Protein AF-A0A1C0V0X4-F1 (afdb_monomer)

Solvent-accessible surface area (backbone atoms only — not comparable to full-atom values): 12456 Å² total; per-residue (Å²): 134,85,86,80,86,89,77,94,81,88,86,78,86,77,90,70,85,72,74,80,75,75,77,73,82,80,72,86,49,73,67,56,53,52,52,51,51,53,52,52,52,57,54,48,69,66,53,55,78,54,49,62,59,51,51,54,48,49,50,47,51,52,40,36,50,51,52,43,47,40,48,52,49,17,28,48,48,2,48,71,71,63,40,24,12,18,24,38,35,33,71,60,87,68,31,31,32,38,31,28,36,50,51,87,56,66,78,87,78,46,53,74,55,93,63,94,72,90,62,70,59,30,31,40,75,50,56,82,54,33,41,76,33,74,69,67,74,33,29,28,55,53,72,54,61,96,64,30,32,70,51,35,14,19,38,86,19,16,65,40,81,51,59,86,50,54,76,83,56,78,74,79,53,88,73,71,51,69,63,38,32,51,17,38,31,36,79,88,55,70,80,51,33,32,24,29,36,36,30,57,70,71,34,50,74,48,76,33,57,34,37,66,52,40,52,51,82,130

Radius of gyration: 29.95 Å; Cα contacts (8 Å, |Δi|>4): 382; chains: 1; bounding box: 47×80×81 Å

Nearest PDB structures (foldseek):
  2qv8-assembly1_A  TM=5.440E-01  e=1.412E-01  Vibrio cholerae
  4l9c-assembly1_A  TM=4.920E-01  e=1.210E+00  Homo sapiens
  2irp-assembly1_A  TM=2.687E-01  e=6.964E-01  Aquifex aeolicus VF5
  3ggr-assembly1_C  TM=2.073E-01  e=2.949E-01  Homo sapiens
  5xi9-assembly1_A  TM=2.973E-01  e=4.669E+00  Homo sapiens

pLDDT: mean 86.27, std 13.35, range [37.09, 97.44]

Mean predicted aligned error: 10.26 Å

Secondary structure (DSSP, 8-state):
--------------------------PPPHHHHHHHHHHHHHHHHHHHHHHHHHHHHHHHHHHHHHHHHHHHHHHHHHHHHSS-EEEEEEEETTEEEEEEEETTS-GGGPPBPSSS---TTSEEE--TTEEE--SSTT---SPPBTTEEEEEE-TT--EESSTT--TTSPP-STT--SEEEEEEEETTSTT-EEEEEEETTTTEEEEEEHHHHHH---

Structure (mmCIF, N/CA/C/O backbone):
data_AF-A0A1C0V0X4-F1
#
_entry.id   AF-A0A1C0V0X4-F1
#
loop_
_atom_site.group_PDB
_atom_site.id
_atom_site.type_symbol
_atom_site.label_atom_id
_atom_site.label_alt_id
_atom_site.label_comp_id
_atom_site.label_asym_id
_atom_site.label_entity_id
_atom_site.label_seq_id
_atom_site.pdbx_PDB_ins_code
_atom_site.Cartn_x
_atom_site.Cartn_y
_atom_site.Cartn_z
_atom_site.occupancy
_atom_site.B_iso_or_equiv
_atom_site.auth_seq_id
_atom_site.auth_comp_id
_atom_site.auth_asym_id
_atom_site.auth_atom_id
_atom_site.pdbx_PDB_model_num
ATOM 1 N N . MET A 1 1 ? 28.200 62.453 30.182 1.00 40.06 1 MET A N 1
ATOM 2 C CA . MET A 1 1 ? 26.874 62.777 29.611 1.00 40.06 1 MET A CA 1
ATOM 3 C C . MET A 1 1 ? 25.845 62.472 30.689 1.00 40.06 1 MET A C 1
ATOM 5 O O . MET A 1 1 ? 25.924 61.412 31.294 1.00 40.06 1 MET A O 1
ATOM 9 N N . LYS A 1 2 ? 25.060 63.482 31.069 1.00 37.09 2 LYS A N 1
ATOM 10 C CA . LYS A 1 2 ? 24.344 63.594 32.350 1.00 37.09 2 LYS A CA 1
ATOM 11 C C . LYS A 1 2 ? 23.036 62.794 32.345 1.00 37.09 2 LYS A C 1
ATOM 13 O O . LYS A 1 2 ? 22.273 62.893 31.392 1.00 37.09 2 LYS A O 1
ATOM 18 N N . ILE A 1 3 ? 22.781 62.076 33.435 1.00 49.91 3 ILE A N 1
ATOM 19 C CA . ILE A 1 3 ? 21.469 61.537 33.814 1.00 49.91 3 ILE A CA 1
ATOM 20 C C . ILE A 1 3 ? 20.699 62.664 34.520 1.00 49.91 3 ILE A C 1
ATOM 22 O O . ILE A 1 3 ? 21.271 63.273 35.429 1.00 49.91 3 ILE A O 1
ATOM 26 N N . PRO A 1 4 ? 19.429 62.919 34.165 1.00 54.25 4 PRO A N 1
ATOM 27 C CA . PRO A 1 4 ? 18.480 63.471 35.122 1.00 54.25 4 PRO A CA 1
ATOM 28 C C . PRO A 1 4 ? 17.273 62.528 35.285 1.00 54.25 4 PRO A C 1
ATOM 30 O O 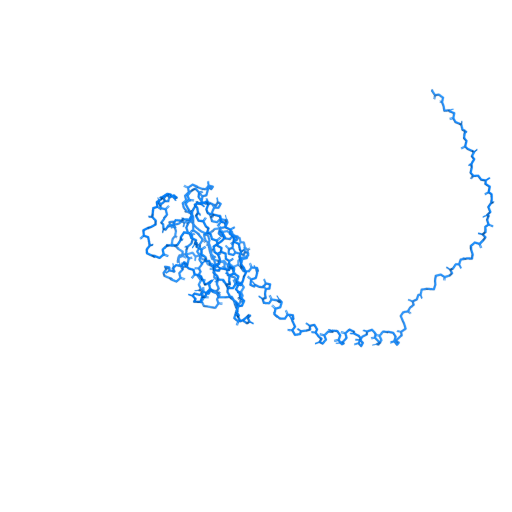. PRO A 1 4 ? 16.685 62.083 34.307 1.00 54.25 4 PRO A O 1
ATOM 33 N N . THR A 1 5 ? 17.033 61.953 36.463 1.00 49.84 5 THR A N 1
ATOM 34 C CA . THR A 1 5 ? 16.231 62.482 37.588 1.00 49.84 5 THR A CA 1
ATOM 35 C C . THR A 1 5 ? 14.793 62.921 37.269 1.00 49.84 5 THR A C 1
ATOM 37 O O . THR A 1 5 ? 14.567 63.913 36.591 1.00 49.84 5 THR A O 1
ATOM 40 N N . LEU A 1 6 ? 13.876 62.249 37.987 1.00 45.38 6 LEU A N 1
ATOM 41 C CA . LEU A 1 6 ? 12.626 62.732 38.601 1.00 45.38 6 LEU A CA 1
ATOM 42 C C . LEU A 1 6 ? 11.313 62.638 37.816 1.00 45.38 6 LEU A C 1
ATOM 44 O O . LEU A 1 6 ? 10.973 63.511 37.033 1.00 45.38 6 LEU A O 1
ATOM 48 N N . LEU A 1 7 ? 10.507 61.654 38.226 1.00 45.56 7 LEU A N 1
ATOM 49 C CA . LEU A 1 7 ? 9.092 61.797 38.618 1.00 45.56 7 LEU A CA 1
ATOM 50 C C . LEU A 1 7 ? 8.653 60.426 39.178 1.00 45.56 7 LEU A C 1
ATOM 52 O O . LEU A 1 7 ? 8.202 59.558 38.449 1.00 45.56 7 LEU A O 1
ATOM 56 N N . LYS A 1 8 ? 8.976 60.044 40.424 1.00 55.25 8 LYS A N 1
ATOM 57 C CA . LYS A 1 8 ? 8.311 60.470 41.674 1.00 55.25 8 LYS A CA 1
ATOM 58 C C . LYS A 1 8 ? 6.871 60.936 41.455 1.00 55.25 8 LYS A C 1
ATOM 60 O O . LYS A 1 8 ? 6.617 62.128 41.480 1.00 55.25 8 LYS A O 1
ATOM 65 N N . LEU A 1 9 ? 5.950 59.987 41.280 1.00 54.91 9 LEU A N 1
ATOM 66 C CA . LEU A 1 9 ? 4.523 60.147 41.596 1.00 54.91 9 LEU A CA 1
ATOM 67 C C . LEU A 1 9 ? 3.816 58.779 41.560 1.00 54.91 9 LEU A C 1
ATOM 69 O O . LEU A 1 9 ? 2.994 58.504 40.698 1.00 54.91 9 LEU A O 1
ATOM 73 N N . CYS A 1 10 ? 4.136 57.888 42.499 1.00 53.47 10 CYS A N 1
ATOM 74 C CA . CYS A 1 10 ? 3.234 56.770 42.796 1.00 53.47 10 CYS A CA 1
ATOM 75 C C . CYS A 1 10 ? 3.439 56.249 44.219 1.00 53.47 10 CYS A C 1
ATOM 77 O O . CYS A 1 10 ? 3.824 55.109 44.433 1.00 53.47 10 CYS A O 1
ATOM 79 N N . GLN A 1 11 ? 3.225 57.110 45.213 1.00 56.16 11 GLN A N 1
ATOM 80 C CA . GLN A 1 11 ? 2.955 56.654 46.575 1.00 56.16 11 GLN A CA 1
ATOM 81 C C . GLN A 1 11 ? 1.897 57.561 47.197 1.00 56.16 11 GLN A C 1
ATOM 83 O O . GLN A 1 11 ? 2.193 58.623 47.741 1.00 56.16 11 GLN A O 1
ATOM 88 N N . ARG A 1 12 ? 0.640 57.125 47.109 1.00 52.28 12 ARG A N 1
ATOM 89 C CA . ARG A 1 12 ? -0.387 57.475 48.086 1.00 52.28 12 ARG A CA 1
ATOM 90 C C . ARG A 1 12 ? -0.964 56.171 48.616 1.00 52.28 12 ARG A C 1
ATOM 92 O O . ARG A 1 12 ? -1.530 55.379 47.876 1.00 52.28 12 ARG A O 1
ATOM 99 N N . ASN A 1 13 ? -0.683 55.969 49.896 1.00 55.00 13 ASN A N 1
ATOM 100 C CA . ASN A 1 13 ? -1.109 54.888 50.769 1.00 55.00 13 ASN A CA 1
ATOM 101 C C . ASN A 1 13 ? -2.558 54.464 50.532 1.00 55.00 13 ASN A C 1
ATOM 103 O O . ASN A 1 13 ? -3.412 55.337 50.474 1.00 55.00 13 ASN A O 1
ATOM 107 N N . LEU A 1 14 ? -2.819 53.157 50.554 1.00 54.50 14 LEU A N 1
ATOM 108 C CA . LEU A 1 14 ? -3.701 52.540 51.546 1.00 54.50 14 LEU A CA 1
ATOM 109 C C . LEU A 1 14 ? -3.277 51.074 51.693 1.00 54.50 14 LEU A C 1
ATOM 111 O O . LEU A 1 14 ? -3.665 50.206 50.915 1.00 54.50 14 LEU A O 1
ATOM 115 N N . ALA A 1 15 ? -2.457 50.816 52.711 1.00 55.38 15 ALA A N 1
ATOM 116 C CA . ALA A 1 15 ? -2.317 49.488 53.280 1.00 55.38 15 ALA A CA 1
ATOM 117 C C . ALA A 1 15 ? -3.686 49.080 53.841 1.00 55.38 15 ALA A C 1
ATOM 119 O O . ALA A 1 15 ? -4.037 49.407 54.971 1.00 55.38 15 ALA A O 1
ATOM 120 N N . THR A 1 16 ? -4.483 48.399 53.025 1.00 53.75 16 THR A N 1
ATOM 121 C CA . THR A 1 16 ? -5.527 47.524 53.542 1.00 53.75 16 THR A CA 1
ATOM 122 C C . THR A 1 16 ? -4.845 46.197 53.820 1.00 53.75 16 THR A C 1
ATOM 124 O O . THR A 1 16 ? -4.274 45.570 52.929 1.00 53.75 16 THR A O 1
ATOM 127 N N . ALA A 1 17 ? -4.815 45.812 55.093 1.00 59.47 17 ALA A N 1
ATOM 128 C CA . ALA A 1 17 ? -4.361 44.499 55.507 1.00 59.47 17 ALA A CA 1
ATOM 129 C C . ALA A 1 17 ? -5.271 43.456 54.844 1.00 59.47 17 ALA A C 1
ATOM 131 O O . ALA A 1 17 ? -6.362 43.162 55.334 1.00 59.47 17 ALA A O 1
ATOM 132 N N . SER A 1 18 ? -4.840 42.924 53.700 1.00 62.34 18 SER A N 1
ATOM 133 C CA . SER A 1 18 ? -5.410 41.705 53.151 1.00 62.34 18 SER A CA 1
ATOM 134 C C . SER A 1 18 ? -5.194 40.631 54.206 1.00 62.34 18 SER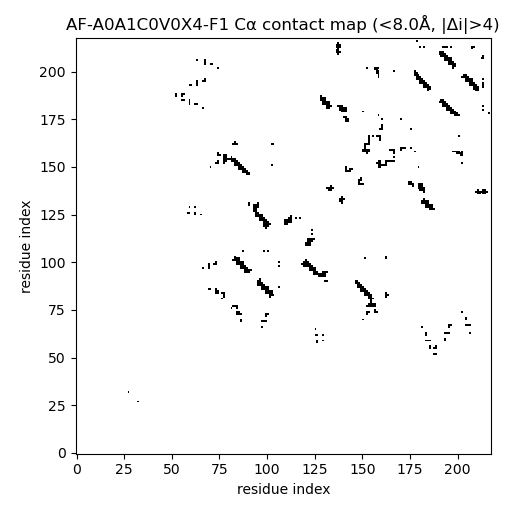 A C 1
ATOM 136 O O . SER A 1 18 ? -4.054 40.244 54.470 1.00 62.34 18 SER A O 1
ATOM 138 N N . LYS A 1 19 ? -6.279 40.165 54.835 1.00 63.59 19 LYS A N 1
ATOM 139 C CA . LYS A 1 19 ? -6.239 38.931 55.620 1.00 63.59 19 LYS A CA 1
ATOM 140 C C . LYS A 1 19 ? -5.562 37.874 54.741 1.00 63.59 19 LYS A C 1
ATOM 142 O O . LYS A 1 19 ? -5.972 37.731 53.585 1.00 63.59 19 LYS A O 1
ATOM 147 N N . PRO A 1 20 ? -4.533 37.161 55.221 1.00 56.88 20 PRO A N 1
ATOM 148 C CA . PRO A 1 20 ? -4.053 36.005 54.493 1.00 56.88 20 PRO A CA 1
ATOM 149 C C . PRO A 1 20 ? -5.227 35.030 54.443 1.00 56.88 20 PRO A C 1
ATOM 151 O O . PRO A 1 20 ? -5.650 34.503 55.472 1.00 56.88 20 PRO A O 1
ATOM 154 N N . HIS A 1 21 ? -5.810 34.839 53.259 1.00 63.47 21 HIS A N 1
ATOM 155 C CA . HIS A 1 21 ? -6.627 33.664 53.020 1.00 63.47 21 HIS A CA 1
ATOM 156 C C . HIS A 1 21 ? -5.678 32.489 53.212 1.00 63.47 21 HIS A C 1
ATOM 158 O O . HIS A 1 21 ? -4.833 32.221 52.359 1.00 63.47 21 HIS A O 1
ATOM 164 N N . LEU A 1 22 ? -5.761 31.855 54.383 1.00 64.38 22 LEU A N 1
ATOM 165 C CA . LEU A 1 22 ? -5.166 30.553 54.618 1.00 64.38 22 LEU A CA 1
ATOM 166 C C . LEU A 1 22 ? -5.644 29.680 53.464 1.00 64.38 22 LEU A C 1
ATOM 168 O O . LEU A 1 22 ? -6.838 29.403 53.338 1.00 64.38 22 LEU A O 1
ATOM 172 N N . ARG A 1 23 ? -4.720 29.343 52.566 1.00 65.94 23 ARG A N 1
ATOM 173 C CA . ARG A 1 23 ? -4.964 28.396 51.493 1.00 65.94 23 ARG A CA 1
ATOM 174 C C . ARG A 1 23 ? -5.252 27.077 52.194 1.00 65.94 23 ARG A C 1
ATOM 176 O O . ARG A 1 23 ? -4.343 26.442 52.713 1.00 65.94 23 ARG A O 1
ATOM 183 N N . GLN A 1 24 ? -6.532 26.748 52.326 1.00 65.69 24 GLN A N 1
ATOM 184 C CA . GLN A 1 24 ? -6.939 25.427 52.762 1.00 65.69 24 GLN A CA 1
ATOM 185 C C . GLN A 1 24 ? -6.512 24.490 51.641 1.00 65.69 24 GLN A C 1
ATOM 187 O O . GLN A 1 24 ? -7.097 24.513 50.558 1.00 65.69 24 GLN A O 1
ATOM 192 N N . ASP A 1 25 ? -5.440 23.737 51.870 1.00 63.62 25 ASP A N 1
ATOM 193 C CA . ASP A 1 25 ? -5.102 22.606 51.022 1.00 63.62 25 ASP A CA 1
ATOM 194 C C . ASP A 1 25 ? -6.274 21.623 51.126 1.00 63.62 25 ASP A C 1
ATOM 196 O O . ASP A 1 25 ? -6.450 20.920 52.121 1.00 63.62 25 ASP A O 1
ATOM 200 N N . ALA A 1 26 ? -7.158 21.673 50.129 1.00 69.19 26 ALA A N 1
ATOM 201 C CA . ALA A 1 26 ? -8.312 20.801 50.033 1.00 69.19 26 ALA A CA 1
ATOM 202 C C . ALA A 1 26 ? -7.809 19.380 49.747 1.00 69.19 26 ALA A C 1
ATOM 204 O O . ALA A 1 26 ? -7.442 19.045 48.622 1.00 69.19 26 ALA A O 1
ATOM 205 N N . GLY A 1 27 ? -7.733 18.562 50.796 1.00 72.88 27 GLY A N 1
ATOM 206 C CA . GLY A 1 27 ? -7.533 17.124 50.675 1.00 72.88 27 GLY A CA 1
ATOM 207 C C . GLY A 1 27 ? -8.809 16.449 50.175 1.00 72.88 27 GLY A C 1
ATOM 208 O O . GLY A 1 27 ? -9.911 16.844 50.550 1.00 72.88 27 GLY A O 1
ATOM 209 N N . PHE A 1 28 ? -8.659 15.425 49.337 1.00 79.00 28 PHE A N 1
ATOM 210 C CA . PHE A 1 28 ? -9.781 14.619 48.856 1.00 79.00 28 PHE A CA 1
ATOM 211 C C . PHE A 1 28 ? -10.448 13.892 50.033 1.00 79.00 28 PHE A C 1
ATOM 213 O O . PHE A 1 28 ? -9.773 13.213 50.812 1.00 79.00 28 PHE A O 1
ATOM 220 N N . ASN A 1 29 ? -11.770 14.008 50.167 1.00 90.06 29 ASN A N 1
ATOM 221 C CA . ASN A 1 29 ? -12.520 13.226 51.150 1.00 90.06 29 ASN A CA 1
ATOM 222 C C . ASN A 1 29 ? -12.598 11.752 50.692 1.00 90.06 29 ASN A C 1
ATOM 224 O O . ASN A 1 29 ? -12.752 11.474 49.504 1.00 90.06 29 ASN A O 1
ATOM 228 N N . MET A 1 30 ? -12.549 10.792 51.624 1.00 90.50 30 MET A N 1
ATOM 229 C CA . MET A 1 30 ? -12.725 9.356 51.336 1.00 90.50 30 MET A CA 1
ATOM 230 C C . MET A 1 30 ? -14.015 9.075 50.555 1.00 90.50 30 MET A C 1
ATOM 232 O O . MET A 1 30 ? -14.013 8.293 49.608 1.00 90.50 30 MET A O 1
ATOM 236 N N . VAL A 1 31 ? -15.112 9.751 50.911 1.00 92.88 31 VAL A N 1
ATOM 237 C CA . VAL A 1 31 ? -16.398 9.611 50.207 1.00 92.88 31 VAL A CA 1
ATOM 238 C C . VAL A 1 31 ? -16.317 10.158 48.780 1.00 92.88 31 VAL A C 1
ATOM 240 O O . VAL A 1 31 ? -16.858 9.558 47.856 1.00 92.88 31 VAL A O 1
ATOM 243 N N . GLU A 1 32 ? -15.603 11.263 48.577 1.00 91.75 32 GLU A N 1
ATOM 244 C CA . GLU A 1 32 ? -15.415 11.877 47.259 1.00 91.75 32 GLU A CA 1
ATOM 245 C C . GLU A 1 32 ? -14.588 10.976 46.334 1.00 91.75 32 GLU A C 1
ATOM 247 O O . GLU A 1 32 ? -14.887 10.855 45.148 1.00 91.75 32 GLU A O 1
ATOM 252 N N . LEU A 1 33 ? -13.610 10.259 46.891 1.00 93.25 33 LEU A N 1
ATOM 253 C CA . LEU A 1 33 ? -12.810 9.277 46.163 1.00 93.25 33 LEU A CA 1
ATOM 254 C C . LEU A 1 33 ? -13.665 8.080 45.713 1.00 93.25 33 LEU A C 1
ATOM 256 O O . LEU A 1 33 ? -13.582 7.668 44.556 1.00 93.25 33 LEU A O 1
ATOM 260 N N . VAL A 1 34 ? -14.545 7.570 46.583 1.00 95.75 34 VAL A N 1
ATOM 261 C CA . VAL A 1 34 ? -15.481 6.482 46.240 1.00 95.75 34 VAL A CA 1
ATOM 262 C C . VAL A 1 34 ? -16.481 6.922 45.169 1.00 95.75 34 VAL A C 1
ATOM 264 O O . VAL A 1 34 ? -16.714 6.184 44.212 1.00 95.75 34 VAL A O 1
ATOM 267 N N . ILE A 1 35 ? -17.036 8.133 45.280 1.00 95.62 35 ILE A N 1
ATOM 268 C CA . ILE A 1 35 ? -17.923 8.697 44.250 1.00 95.62 35 ILE A CA 1
ATOM 269 C C . ILE A 1 35 ? -17.160 8.864 42.928 1.00 95.62 35 ILE A C 1
ATOM 271 O O . ILE A 1 35 ? -17.672 8.489 41.875 1.00 95.62 35 ILE A O 1
ATOM 275 N N . GLY A 1 36 ? -15.916 9.347 42.968 1.00 94.88 36 GLY A N 1
ATOM 276 C CA . GLY A 1 36 ? -15.056 9.459 41.789 1.00 94.88 36 GLY A CA 1
ATOM 277 C C . GLY A 1 36 ? -14.806 8.109 41.109 1.00 94.88 36 GLY A C 1
ATOM 278 O O . GLY A 1 36 ? -14.963 7.990 39.894 1.00 94.88 36 GLY A O 1
ATOM 279 N N . MET A 1 37 ? -14.499 7.066 41.885 1.00 94.88 37 MET A N 1
ATOM 280 C CA . MET A 1 37 ? -14.343 5.700 41.371 1.00 94.88 37 MET A CA 1
ATOM 281 C C . MET A 1 37 ? -15.637 5.161 40.753 1.00 94.88 37 MET A C 1
ATOM 283 O O . MET A 1 37 ? -15.588 4.557 39.681 1.00 94.88 37 MET A O 1
ATOM 287 N N . LEU A 1 38 ? -16.792 5.412 41.381 1.00 96.62 38 LEU A N 1
ATOM 288 C CA . LEU A 1 38 ? -18.101 5.015 40.855 1.00 96.62 38 LEU A CA 1
ATOM 289 C C . LEU A 1 38 ? -18.364 5.656 39.484 1.00 96.62 38 LEU A C 1
ATOM 291 O O . LEU A 1 38 ? -18.762 4.969 38.544 1.00 96.62 38 LEU A O 1
ATOM 295 N N . VAL A 1 39 ? -18.097 6.957 39.348 1.00 96.81 39 VAL A N 1
ATOM 296 C CA . VAL A 1 39 ? -18.268 7.681 38.080 1.00 96.81 39 VAL A CA 1
ATOM 297 C C . VAL A 1 39 ? -17.344 7.115 36.998 1.00 96.81 39 VAL A C 1
ATOM 299 O O . VAL A 1 39 ? -17.804 6.832 35.892 1.00 96.81 39 VAL A O 1
ATOM 302 N N . ILE A 1 40 ? -16.064 6.873 37.306 1.00 95.12 40 ILE A N 1
ATOM 303 C CA . ILE A 1 40 ? -15.108 6.283 36.353 1.00 95.12 40 ILE A CA 1
ATOM 304 C C . ILE A 1 40 ? -15.544 4.875 35.924 1.00 95.12 40 ILE A C 1
ATOM 306 O O . ILE A 1 40 ? -15.421 4.534 34.745 1.00 95.12 40 ILE A O 1
ATOM 310 N N . ALA A 1 41 ? -16.074 4.066 36.845 1.00 94.56 41 ALA A N 1
ATOM 311 C CA . ALA A 1 41 ? -16.559 2.721 36.547 1.00 94.56 41 ALA A CA 1
ATOM 312 C C . ALA A 1 41 ? -17.740 2.746 35.564 1.00 94.56 41 ALA A C 1
ATOM 314 O O . ALA A 1 41 ? -17.735 2.016 34.570 1.00 94.56 41 ALA A O 1
ATOM 315 N N . ILE A 1 42 ? -18.710 3.637 35.790 1.00 95.06 42 ILE A N 1
ATOM 316 C CA . ILE A 1 42 ? -19.855 3.816 34.889 1.00 95.06 42 ILE A CA 1
ATOM 317 C C . ILE A 1 42 ? -19.373 4.266 33.506 1.00 95.06 42 ILE A C 1
ATOM 319 O O . ILE A 1 42 ? -19.735 3.653 32.501 1.00 95.06 42 ILE A O 1
ATOM 323 N N . LEU A 1 43 ? -18.506 5.280 33.435 1.00 93.44 43 LEU A N 1
ATOM 324 C CA . LEU A 1 43 ? -17.998 5.794 32.159 1.00 93.44 43 LEU A CA 1
ATOM 325 C C . LEU A 1 43 ? -17.181 4.745 31.388 1.00 93.44 43 LEU A C 1
ATOM 327 O O . LEU A 1 43 ? -17.330 4.609 30.172 1.00 93.44 43 LEU A O 1
ATOM 331 N N . SER A 1 44 ? -16.368 3.956 32.093 1.00 88.88 44 SER A N 1
ATOM 332 C CA . SER A 1 44 ? -15.547 2.898 31.492 1.00 88.88 44 SER A CA 1
ATOM 333 C C . SER A 1 44 ? -16.398 1.776 30.890 1.00 88.88 44 SER A C 1
ATOM 335 O O . SER A 1 44 ? -16.051 1.251 29.831 1.00 88.88 44 SER A O 1
ATOM 337 N N . SER A 1 45 ? -17.544 1.452 31.505 1.00 88.44 45 SER A N 1
ATOM 338 C CA . SER A 1 45 ? -18.472 0.433 30.987 1.00 88.44 45 SER A CA 1
ATOM 339 C C . SER A 1 45 ? -19.067 0.788 29.615 1.00 88.44 45 SER A C 1
ATOM 341 O O . SER A 1 45 ? -19.332 -0.102 28.810 1.00 88.44 45 SER A O 1
ATOM 343 N N . ILE A 1 46 ? -19.213 2.084 29.316 1.00 87.06 46 ILE A N 1
ATOM 344 C CA . ILE A 1 46 ? -19.774 2.581 28.050 1.00 87.06 46 ILE A CA 1
ATOM 345 C C . ILE A 1 46 ? -18.690 2.678 26.966 1.00 87.06 46 ILE A C 1
ATOM 347 O O . ILE A 1 46 ? -18.950 2.391 25.799 1.00 87.06 46 ILE A O 1
ATOM 351 N N . ALA A 1 47 ? -17.467 3.069 27.336 1.00 83.25 47 ALA A N 1
ATOM 352 C CA . ALA A 1 47 ? -16.377 3.292 26.384 1.00 83.25 47 ALA A CA 1
ATOM 353 C C . ALA A 1 47 ? -15.718 1.992 25.877 1.00 83.25 47 ALA A C 1
ATOM 355 O O . ALA A 1 47 ? -15.263 1.935 24.732 1.00 83.25 47 ALA A O 1
ATOM 356 N N . ALA A 1 48 ? -15.680 0.941 26.704 1.00 77.69 48 ALA A N 1
ATOM 357 C CA . ALA A 1 48 ? -15.000 -0.320 26.399 1.00 77.69 48 ALA A CA 1
ATOM 358 C C . ALA A 1 48 ? -15.403 -0.997 25.062 1.00 77.69 48 ALA A C 1
ATOM 360 O O . ALA A 1 48 ? -14.497 -1.353 24.301 1.00 77.69 48 ALA A O 1
ATOM 361 N N . PRO A 1 49 ? -16.697 -1.169 24.704 1.00 73.56 49 PRO A N 1
ATOM 362 C CA . PRO A 1 49 ? -17.075 -1.908 23.492 1.00 73.56 49 PRO A CA 1
ATOM 363 C C . PRO A 1 49 ? -16.639 -1.230 22.179 1.00 73.56 49 PRO A C 1
ATOM 365 O O . PRO A 1 49 ? -16.405 -1.916 21.185 1.00 73.56 49 PRO A O 1
ATOM 368 N N . GLY A 1 50 ? -16.477 0.099 22.158 1.00 85.00 50 GLY A N 1
ATOM 369 C CA . GLY A 1 50 ? -16.060 0.842 20.960 1.00 85.00 50 GLY A CA 1
ATOM 370 C C . GLY A 1 50 ? -14.553 0.794 20.672 1.00 85.00 50 GLY A C 1
ATOM 371 O O . GLY A 1 50 ? -14.126 1.050 19.543 1.00 85.00 50 GLY A O 1
ATOM 372 N N . TRP A 1 51 ? -13.735 0.439 21.668 1.00 88.69 51 TRP A N 1
ATOM 373 C CA . TRP A 1 51 ? -12.275 0.535 21.580 1.00 88.69 51 TRP A CA 1
ATOM 374 C C . TRP A 1 51 ? -11.671 -0.413 20.537 1.00 88.69 51 TRP A C 1
ATOM 376 O O . TRP A 1 51 ? -10.759 -0.039 19.799 1.00 88.69 51 TRP A O 1
ATOM 386 N N . LEU A 1 52 ? -12.210 -1.630 20.415 1.00 89.56 52 LEU A N 1
ATOM 387 C CA . LEU A 1 52 ? -11.708 -2.616 19.455 1.00 89.56 52 LEU A CA 1
ATOM 388 C C . LEU A 1 52 ? -11.956 -2.181 18.002 1.00 89.56 52 LEU A C 1
ATOM 390 O O . LEU A 1 52 ? -11.065 -2.292 17.160 1.00 89.56 52 LEU A O 1
ATOM 394 N N . ALA A 1 53 ? -13.142 -1.641 17.711 1.00 90.50 53 ALA A N 1
ATOM 395 C CA . ALA A 1 53 ? -13.466 -1.111 16.388 1.00 90.50 53 ALA A CA 1
ATOM 396 C C . ALA A 1 53 ? -12.582 0.095 16.033 1.00 90.50 53 ALA A C 1
ATOM 398 O O . ALA A 1 53 ? -12.120 0.210 14.896 1.00 90.50 53 ALA A O 1
ATOM 399 N N . PHE A 1 54 ? -12.293 0.961 17.010 1.00 91.75 54 PHE A N 1
ATOM 400 C CA . PHE A 1 54 ? -11.361 2.073 16.838 1.00 91.75 54 PHE A CA 1
ATOM 401 C C . PHE A 1 54 ? -9.943 1.589 16.509 1.00 91.75 54 PHE A C 1
ATOM 403 O O . PHE A 1 54 ? -9.372 2.033 15.511 1.00 91.75 54 PHE A O 1
ATOM 410 N N . ILE A 1 55 ? -9.402 0.632 17.277 1.00 92.88 55 ILE A N 1
ATOM 411 C CA . ILE A 1 55 ? -8.086 0.039 16.997 1.00 92.88 55 ILE A CA 1
ATOM 412 C C . ILE A 1 55 ? -8.066 -0.544 15.587 1.00 92.88 55 ILE A C 1
ATOM 414 O O . ILE A 1 55 ? -7.190 -0.188 14.806 1.00 92.88 55 ILE A O 1
ATOM 418 N N . ASN A 1 56 ? -9.032 -1.393 15.232 1.00 94.06 56 ASN A N 1
ATOM 419 C CA . ASN A 1 56 ? -9.075 -2.037 13.917 1.00 94.06 56 ASN A CA 1
ATOM 420 C C . ASN A 1 56 ? -9.152 -1.009 12.775 1.00 94.06 56 ASN A C 1
ATOM 422 O O . ASN A 1 56 ? -8.521 -1.187 11.732 1.00 94.06 56 ASN A O 1
ATOM 426 N N . ASN A 1 57 ? -9.870 0.100 12.975 1.00 93.56 57 ASN A N 1
ATOM 427 C CA . ASN A 1 57 ? -9.918 1.190 12.001 1.00 93.56 57 ASN A CA 1
ATOM 428 C C . ASN A 1 57 ? -8.569 1.895 11.880 1.00 93.56 57 ASN A C 1
ATOM 430 O O . ASN A 1 57 ? -8.133 2.195 10.767 1.00 93.56 57 ASN A O 1
ATOM 434 N N . GLN A 1 58 ? -7.883 2.123 13.000 1.00 94.00 58 GLN A N 1
ATOM 435 C CA . GLN A 1 58 ? -6.530 2.667 12.990 1.00 94.00 58 GLN A CA 1
ATOM 436 C C . GLN A 1 58 ? -5.567 1.733 12.249 1.00 94.00 58 GLN A C 1
ATOM 438 O O . GLN A 1 58 ? -4.776 2.203 11.435 1.00 94.00 58 GLN A O 1
ATOM 443 N N . ARG A 1 59 ? -5.692 0.412 12.441 1.00 94.62 59 ARG A N 1
ATOM 444 C CA . ARG A 1 59 ? -4.896 -0.587 11.711 1.00 94.62 59 ARG A CA 1
ATOM 445 C C . ARG A 1 59 ? -5.082 -0.494 10.204 1.00 94.62 59 ARG A C 1
ATOM 447 O O . ARG A 1 59 ? -4.112 -0.497 9.439 1.00 94.62 59 ARG A O 1
ATOM 454 N N . LEU A 1 60 ? -6.336 -0.366 9.778 1.00 95.25 60 LEU A N 1
ATOM 455 C CA . LEU A 1 60 ? -6.696 -0.222 8.374 1.00 95.25 60 LEU A CA 1
ATOM 456 C C . LEU A 1 60 ? -6.176 1.103 7.781 1.00 95.25 60 LEU A C 1
ATOM 458 O O . LEU A 1 60 ? -5.626 1.099 6.681 1.00 95.25 60 LEU A O 1
ATOM 462 N N . ARG A 1 61 ? -6.262 2.215 8.527 1.00 95.31 61 ARG A N 1
ATOM 463 C CA . ARG A 1 61 ? -5.708 3.529 8.136 1.00 95.31 61 ARG A CA 1
ATOM 464 C C . ARG A 1 61 ? -4.183 3.508 8.010 1.00 95.31 61 ARG A C 1
ATOM 466 O O . ARG A 1 61 ? -3.645 3.984 7.014 1.00 95.31 61 ARG A O 1
ATOM 473 N N . THR A 1 62 ? -3.471 2.931 8.978 1.00 95.12 62 THR A N 1
ATOM 474 C CA . THR A 1 62 ? -2.008 2.802 8.899 1.00 95.12 62 THR A CA 1
ATOM 475 C C . THR A 1 62 ? -1.597 1.940 7.708 1.00 95.12 62 THR A C 1
ATOM 477 O O . THR A 1 62 ? -0.679 2.305 6.982 1.00 95.12 62 THR A O 1
ATOM 480 N N . SER A 1 63 ? -2.321 0.849 7.446 1.00 95.50 63 SER A N 1
ATOM 481 C CA . SER A 1 63 ? -2.058 -0.021 6.295 1.00 95.50 63 SER A CA 1
ATOM 482 C C . SER A 1 63 ? -2.270 0.705 4.961 1.00 95.50 63 SER A C 1
ATOM 484 O O . SER A 1 63 ? -1.449 0.580 4.055 1.00 95.50 63 SER A O 1
ATOM 486 N N . GLN A 1 64 ? -3.313 1.536 4.853 1.00 96.25 64 GLN A N 1
ATOM 487 C CA . GLN A 1 64 ? -3.514 2.420 3.700 1.00 96.25 64 GLN A CA 1
ATOM 488 C C . GLN A 1 64 ? -2.356 3.410 3.533 1.00 96.25 64 GLN A C 1
ATOM 490 O O . GLN A 1 64 ? -1.887 3.599 2.414 1.00 96.25 64 GLN A O 1
ATOM 495 N N . SER A 1 65 ? -1.879 4.014 4.627 1.00 95.75 65 SER A N 1
ATOM 496 C CA . SER A 1 65 ? -0.733 4.930 4.598 1.00 95.75 65 SER A CA 1
ATOM 497 C C . SER A 1 65 ? 0.553 4.241 4.140 1.00 95.75 65 SER A C 1
ATOM 499 O O . SER A 1 65 ? 1.354 4.856 3.441 1.00 95.75 65 SER A O 1
ATOM 501 N N . SER A 1 66 ? 0.766 2.974 4.509 1.00 95.19 66 SER A N 1
ATOM 502 C CA . SER A 1 66 ? 1.902 2.189 4.016 1.00 95.19 66 SER A CA 1
ATOM 503 C C . SER A 1 66 ? 1.789 1.920 2.516 1.00 95.19 66 SER A C 1
ATOM 505 O O . SER A 1 66 ? 2.773 2.073 1.800 1.00 95.19 66 SER A O 1
ATOM 507 N N . VAL A 1 67 ? 0.595 1.581 2.017 1.00 96.06 67 VAL A N 1
ATOM 508 C CA . VAL A 1 67 ? 0.361 1.363 0.579 1.00 96.06 67 VAL A CA 1
ATOM 509 C C . VAL A 1 67 ? 0.549 2.652 -0.222 1.00 96.06 67 VAL A C 1
ATOM 511 O O . VAL A 1 67 ? 1.270 2.648 -1.217 1.00 96.06 67 VAL A O 1
ATOM 514 N N . SER A 1 68 ? -0.054 3.767 0.203 1.00 96.31 68 SER A N 1
ATOM 515 C CA . SER A 1 68 ? 0.105 5.052 -0.490 1.00 96.31 68 SER A CA 1
ATOM 516 C C . SER A 1 68 ? 1.549 5.553 -0.434 1.00 96.31 68 SER A C 1
ATOM 518 O O . SER A 1 68 ? 2.070 6.012 -1.449 1.00 96.31 68 SER A O 1
ATOM 520 N N . GLY A 1 69 ? 2.225 5.388 0.707 1.00 96.31 69 GLY A N 1
ATOM 521 C CA . GLY A 1 69 ? 3.648 5.679 0.855 1.00 96.31 69 GLY A CA 1
ATOM 522 C C . GLY A 1 69 ? 4.517 4.820 -0.065 1.00 96.31 69 GLY A C 1
ATOM 523 O O . GLY A 1 69 ? 5.424 5.343 -0.708 1.00 96.31 69 GLY A O 1
ATOM 524 N N . ALA A 1 70 ? 4.208 3.529 -0.209 1.00 96.19 70 ALA A N 1
ATOM 525 C CA . ALA A 1 70 ? 4.938 2.643 -1.111 1.00 96.19 70 ALA A CA 1
ATOM 526 C C . ALA A 1 70 ? 4.799 3.058 -2.581 1.00 96.19 70 ALA A C 1
ATOM 528 O O . ALA A 1 70 ? 5.787 3.074 -3.316 1.00 96.19 70 ALA A O 1
ATOM 529 N N . LEU A 1 71 ? 3.595 3.462 -2.994 1.00 96.50 71 LEU A N 1
ATOM 530 C CA . LEU A 1 71 ? 3.346 4.011 -4.329 1.00 96.50 71 LEU A CA 1
ATOM 531 C C . LEU A 1 71 ? 4.128 5.314 -4.556 1.00 96.50 71 LEU A C 1
ATOM 533 O O . LEU A 1 71 ? 4.769 5.472 -5.593 1.00 96.50 71 LEU A O 1
ATOM 537 N N . GLN A 1 72 ? 4.128 6.228 -3.579 1.00 96.44 72 GLN A N 1
ATOM 538 C CA . GLN A 1 72 ? 4.856 7.502 -3.663 1.00 96.44 72 GLN A CA 1
ATOM 539 C C . GLN A 1 72 ? 6.371 7.294 -3.735 1.00 96.44 72 GLN A C 1
ATOM 541 O O . GLN A 1 72 ? 7.059 7.963 -4.509 1.00 96.44 72 GLN A O 1
ATOM 546 N N . LEU A 1 73 ? 6.898 6.350 -2.954 1.00 96.19 73 LEU A N 1
ATOM 547 C CA . LEU A 1 73 ? 8.309 5.979 -2.974 1.00 96.19 73 LEU A CA 1
ATOM 548 C C . LEU A 1 73 ? 8.698 5.330 -4.306 1.00 96.19 73 LEU A C 1
ATOM 550 O O . LEU A 1 73 ? 9.693 5.741 -4.895 1.00 96.19 73 LEU A O 1
ATOM 554 N N . ALA A 1 74 ? 7.901 4.390 -4.824 1.00 96.56 74 ALA A N 1
ATOM 555 C CA . ALA A 1 74 ? 8.138 3.781 -6.134 1.00 96.56 74 ALA A CA 1
ATOM 556 C C . ALA A 1 74 ? 8.153 4.836 -7.251 1.00 96.56 74 ALA A C 1
ATOM 558 O O . ALA A 1 74 ? 9.086 4.874 -8.052 1.00 96.56 74 ALA A O 1
ATOM 559 N N . GLN A 1 75 ? 7.181 5.753 -7.255 1.00 96.31 75 GLN A N 1
ATOM 560 C CA . GLN A 1 75 ? 7.143 6.872 -8.196 1.00 96.31 75 GLN A CA 1
ATOM 561 C C . GLN A 1 75 ? 8.380 7.777 -8.066 1.00 96.31 75 GLN A C 1
ATOM 563 O O . GLN A 1 75 ? 8.953 8.209 -9.069 1.00 96.31 75 GLN A O 1
ATOM 568 N N . SER A 1 76 ? 8.804 8.072 -6.835 1.00 96.25 76 SER A N 1
ATOM 569 C CA . SER A 1 76 ? 9.968 8.921 -6.563 1.00 96.25 76 SER A CA 1
ATOM 570 C C . SER A 1 76 ? 11.268 8.263 -7.019 1.00 96.25 76 SER A C 1
ATOM 572 O O . SER A 1 76 ? 12.089 8.921 -7.658 1.00 96.25 76 SER A O 1
ATOM 574 N N . PHE A 1 77 ? 11.441 6.965 -6.759 1.00 96.62 77 PHE A N 1
ATOM 575 C CA . PHE A 1 77 ? 12.586 6.204 -7.250 1.00 96.62 77 PHE A CA 1
ATOM 576 C C . PHE A 1 77 ? 12.603 6.120 -8.776 1.00 96.62 77 PHE A C 1
ATOM 578 O O . PHE A 1 77 ? 13.660 6.331 -9.365 1.00 96.62 77 PHE A O 1
ATOM 585 N N . ALA A 1 78 ? 11.449 5.953 -9.430 1.00 96.50 78 ALA A N 1
ATOM 586 C CA . ALA A 1 78 ? 11.373 5.973 -10.890 1.00 96.50 78 ALA A CA 1
ATOM 587 C C . ALA A 1 78 ? 11.866 7.299 -11.486 1.00 96.50 78 ALA A C 1
ATOM 589 O O . ALA A 1 78 ? 12.710 7.329 -12.387 1.00 96.50 78 ALA A O 1
ATOM 590 N N . LYS A 1 79 ? 11.400 8.421 -10.924 1.00 95.88 79 LYS A N 1
ATOM 591 C CA . LYS A 1 79 ? 11.802 9.767 -11.359 1.00 95.88 79 LYS A CA 1
ATOM 592 C C . LYS A 1 79 ? 13.272 10.072 -11.071 1.00 95.88 79 LYS A C 1
ATOM 594 O O . LYS A 1 79 ? 13.905 10.768 -11.875 1.00 95.88 79 LYS A O 1
ATOM 599 N N . ARG A 1 80 ? 13.791 9.591 -9.935 1.00 97.19 80 ARG A N 1
ATOM 600 C CA . ARG A 1 80 ? 15.171 9.804 -9.476 1.00 97.19 80 ARG A CA 1
ATOM 601 C C . ARG A 1 80 ? 16.167 8.976 -10.283 1.00 97.19 80 ARG A C 1
ATOM 603 O O . ARG A 1 80 ? 17.123 9.537 -10.805 1.00 97.19 80 ARG A O 1
ATOM 610 N N . ASP A 1 81 ? 15.909 7.679 -10.419 1.00 96.62 81 ASP A N 1
ATOM 611 C CA . ASP A 1 81 ? 16.853 6.715 -10.996 1.00 96.62 81 ASP A CA 1
ATOM 612 C C . ASP A 1 81 ? 16.700 6.592 -12.523 1.00 96.62 81 ASP A C 1
ATOM 614 O O . ASP A 1 81 ? 17.502 5.931 -13.175 1.00 96.62 81 ASP A O 1
ATOM 618 N N . LYS A 1 82 ? 15.686 7.250 -13.108 1.00 95.69 82 LYS A N 1
ATOM 619 C CA . LYS A 1 82 ? 15.391 7.277 -14.554 1.00 95.69 82 LYS A CA 1
ATOM 620 C C . LYS A 1 82 ? 15.131 5.902 -15.176 1.00 95.69 82 LYS A C 1
ATOM 622 O O . LYS A 1 82 ? 15.238 5.742 -16.390 1.00 95.69 82 LYS A O 1
ATOM 627 N N . ILE A 1 83 ? 14.717 4.946 -14.354 1.00 95.94 83 ILE A N 1
ATOM 628 C CA . ILE A 1 83 ? 14.296 3.599 -14.748 1.00 95.94 83 ILE A CA 1
ATOM 629 C C . ILE A 1 83 ? 12.891 3.332 -14.214 1.00 95.94 83 ILE A C 1
ATOM 631 O O . ILE A 1 83 ? 12.433 4.021 -13.304 1.00 95.94 83 ILE A O 1
ATOM 635 N N . ALA A 1 84 ? 12.203 2.330 -14.754 1.00 96.75 84 ALA A N 1
ATOM 636 C CA . ALA A 1 84 ? 10.909 1.946 -14.214 1.00 96.75 84 ALA A CA 1
ATOM 637 C C . ALA A 1 84 ? 11.053 1.265 -12.846 1.00 96.75 84 ALA A C 1
ATOM 639 O O . ALA A 1 84 ? 11.856 0.345 -12.666 1.00 96.75 84 ALA A O 1
ATOM 640 N N . TRP A 1 85 ? 10.235 1.703 -11.896 1.00 97.44 85 TRP A N 1
ATOM 641 C CA . TRP A 1 85 ? 10.115 1.121 -10.563 1.00 97.44 85 TRP A CA 1
ATOM 642 C C . TRP A 1 85 ? 8.690 0.649 -10.341 1.00 97.44 85 TRP A C 1
ATOM 644 O O . TRP A 1 85 ? 7.741 1.269 -10.810 1.00 97.44 85 TRP A O 1
ATOM 654 N N . GLN A 1 86 ? 8.532 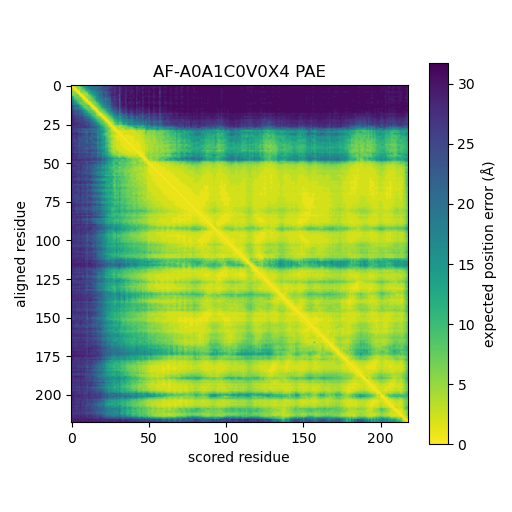-0.440 -9.602 1.00 95.62 86 GLN A N 1
ATOM 655 C CA . GLN A 1 86 ? 7.229 -1.004 -9.296 1.00 95.62 86 GLN A CA 1
ATOM 656 C C . GLN A 1 86 ? 6.999 -1.102 -7.792 1.00 95.62 86 GLN A C 1
ATOM 658 O O . GLN A 1 86 ? 7.900 -1.453 -7.024 1.00 95.62 86 GLN A O 1
ATOM 663 N N . ALA A 1 87 ? 5.768 -0.797 -7.391 1.00 96.75 87 ALA A N 1
ATOM 664 C CA . ALA A 1 87 ? 5.226 -1.171 -6.098 1.00 96.75 87 ALA A CA 1
ATOM 665 C C . ALA A 1 87 ? 4.425 -2.463 -6.278 1.00 96.75 87 ALA A C 1
ATOM 667 O O . ALA A 1 87 ? 3.461 -2.514 -7.047 1.00 96.75 87 ALA A O 1
ATOM 668 N N . SER A 1 88 ? 4.845 -3.504 -5.573 1.00 96.00 88 SER A N 1
ATOM 669 C CA . SER A 1 88 ? 4.250 -4.832 -5.633 1.00 96.00 88 SER A CA 1
ATOM 670 C C . SER A 1 88 ? 3.518 -5.117 -4.330 1.00 96.00 88 SER A C 1
ATOM 672 O O . SER A 1 88 ? 4.059 -4.880 -3.253 1.00 96.00 88 SER A O 1
ATOM 674 N N . PHE A 1 89 ? 2.309 -5.662 -4.419 1.00 96.50 89 PHE A N 1
ATOM 675 C CA . PHE A 1 89 ? 1.490 -6.062 -3.278 1.00 96.50 89 PHE A CA 1
ATOM 676 C C . PHE A 1 89 ? 1.074 -7.516 -3.441 1.00 96.50 89 PHE A C 1
ATOM 678 O O . PHE A 1 89 ? 0.690 -7.935 -4.531 1.00 96.50 89 PHE A O 1
ATOM 685 N N . ARG A 1 90 ? 1.120 -8.301 -2.369 1.00 95.31 90 ARG A N 1
ATOM 686 C CA . ARG A 1 90 ? 0.687 -9.702 -2.402 1.00 95.31 90 ARG A CA 1
ATOM 687 C C . ARG A 1 90 ? 0.008 -10.103 -1.108 1.00 95.31 90 ARG A C 1
ATOM 689 O O . ARG A 1 90 ? 0.271 -9.525 -0.058 1.00 95.31 90 ARG A O 1
ATOM 696 N N . MET A 1 91 ? -0.824 -11.131 -1.191 1.00 93.50 91 MET A N 1
ATOM 697 C CA . MET A 1 91 ? -1.290 -11.869 -0.019 1.00 93.50 91 MET A CA 1
ATOM 698 C C . MET A 1 91 ? -0.325 -13.032 0.220 1.00 93.50 91 MET A C 1
ATOM 700 O O . MET A 1 91 ? -0.168 -13.879 -0.658 1.00 93.50 91 MET A O 1
ATOM 704 N N . GLN A 1 92 ? 0.318 -13.088 1.387 1.00 91.44 92 GLN A N 1
ATOM 705 C CA . GLN A 1 92 ? 1.086 -14.255 1.824 1.00 91.44 92 GLN A CA 1
ATOM 706 C C . GLN A 1 92 ? 0.427 -14.832 3.079 1.00 91.44 92 GLN A C 1
ATOM 708 O O . GLN A 1 92 ? 0.540 -14.284 4.175 1.00 91.44 92 GLN A O 1
ATOM 713 N N . GLY A 1 93 ? -0.318 -15.927 2.908 1.00 88.00 93 GLY A N 1
ATOM 714 C CA . GLY A 1 93 ? -1.181 -16.453 3.965 1.00 88.00 93 GLY A CA 1
ATOM 715 C C . GLY A 1 93 ? -2.261 -15.436 4.342 1.00 88.00 93 GLY A C 1
ATOM 716 O O . GLY A 1 93 ? -3.046 -15.028 3.490 1.00 88.00 93 GLY A O 1
ATOM 717 N N . ASN A 1 94 ? -2.277 -15.010 5.608 1.00 88.12 94 ASN A N 1
ATOM 718 C CA . ASN A 1 94 ? -3.251 -14.050 6.142 1.00 88.12 94 ASN A CA 1
ATOM 719 C C . ASN A 1 94 ? -2.703 -12.615 6.267 1.00 88.12 94 ASN A C 1
ATOM 721 O O . ASN A 1 94 ? -3.312 -11.774 6.927 1.00 88.12 94 ASN A O 1
ATOM 725 N N . LEU A 1 95 ? -1.536 -12.347 5.675 1.00 92.25 95 LEU A N 1
ATOM 726 C CA . LEU A 1 95 ? -0.871 -11.051 5.733 1.00 92.25 95 LEU A CA 1
ATOM 727 C C . LEU A 1 95 ? -0.733 -10.458 4.337 1.00 92.25 95 LEU A C 1
ATOM 729 O O . LEU A 1 95 ? -0.277 -11.115 3.398 1.00 92.25 95 LEU A O 1
ATOM 733 N N . VAL A 1 96 ? -1.090 -9.183 4.214 1.00 95.12 96 VAL A N 1
ATOM 734 C CA . VAL A 1 96 ? -0.741 -8.387 3.038 1.00 95.12 96 VAL A CA 1
ATOM 735 C C . VAL A 1 96 ? 0.712 -7.971 3.165 1.00 95.12 96 VAL A C 1
ATOM 737 O O . VAL A 1 96 ? 1.120 -7.452 4.201 1.00 95.12 96 VAL A O 1
ATOM 740 N N . GLN A 1 97 ? 1.479 -8.147 2.099 1.00 95.50 97 GLN A N 1
ATOM 741 C CA . GLN A 1 97 ? 2.836 -7.640 2.000 1.00 95.50 97 GLN A CA 1
ATOM 742 C C . GLN A 1 97 ? 2.959 -6.645 0.858 1.00 95.50 97 GLN A C 1
ATOM 744 O O . GLN A 1 97 ? 2.261 -6.756 -0.152 1.00 95.50 97 GLN A O 1
ATOM 749 N N . TRP A 1 98 ? 3.878 -5.701 1.011 1.00 95.81 98 TRP A N 1
ATOM 750 C CA . TRP A 1 98 ? 4.245 -4.741 -0.018 1.00 95.81 98 TRP A CA 1
ATOM 751 C C . TRP A 1 98 ? 5.762 -4.697 -0.200 1.00 95.81 98 TRP A C 1
ATOM 753 O O . TRP A 1 98 ? 6.514 -4.927 0.744 1.00 95.81 98 TRP A O 1
ATOM 763 N N . ALA A 1 99 ? 6.212 -4.420 -1.417 1.00 96.38 99 ALA A N 1
ATOM 764 C CA . ALA A 1 99 ? 7.618 -4.249 -1.757 1.00 96.38 99 ALA A CA 1
ATOM 765 C C . ALA A 1 99 ? 7.765 -3.167 -2.824 1.00 96.38 99 ALA A C 1
ATOM 767 O O . ALA A 1 99 ? 6.870 -2.960 -3.643 1.00 96.38 99 ALA A O 1
ATOM 768 N N . ILE A 1 100 ? 8.918 -2.504 -2.835 1.00 96.75 100 ILE A N 1
ATOM 769 C CA . ILE A 1 100 ? 9.280 -1.523 -3.859 1.00 96.75 100 ILE A CA 1
ATOM 770 C C . ILE A 1 100 ? 10.597 -1.963 -4.472 1.00 96.75 100 ILE A C 1
ATOM 772 O O . ILE A 1 100 ? 11.559 -2.199 -3.744 1.00 96.75 100 ILE A O 1
ATOM 776 N N . HIS A 1 101 ? 10.653 -2.085 -5.790 1.00 96.75 101 HIS A N 1
ATOM 777 C CA . HIS A 1 101 ? 11.846 -2.554 -6.491 1.00 96.75 101 HIS A CA 1
ATOM 778 C C . HIS A 1 101 ? 11.832 -2.106 -7.957 1.00 96.75 101 HIS A C 1
ATOM 780 O O . HIS A 1 101 ? 10.781 -1.696 -8.458 1.00 96.75 101 HIS A O 1
ATOM 786 N N . PRO A 1 102 ? 12.964 -2.179 -8.677 1.00 97.00 102 PRO A N 1
ATOM 787 C CA . PRO A 1 102 ? 12.980 -1.965 -10.117 1.00 97.00 102 PRO A CA 1
ATOM 788 C C . PRO A 1 102 ? 11.991 -2.890 -10.839 1.00 97.00 102 PRO A C 1
ATOM 790 O O . PRO A 1 102 ? 11.783 -4.044 -10.443 1.00 97.00 102 PRO A O 1
ATOM 793 N N . ALA A 1 103 ? 11.392 -2.394 -11.922 1.00 95.00 103 ALA A N 1
ATOM 794 C CA . ALA A 1 103 ? 10.418 -3.146 -12.713 1.00 95.00 103 ALA A CA 1
ATOM 795 C C . ALA A 1 103 ? 11.027 -4.398 -13.380 1.00 95.00 103 ALA A C 1
ATOM 797 O O . ALA A 1 103 ? 10.316 -5.359 -13.662 1.00 95.00 103 ALA A O 1
ATOM 798 N N . THR A 1 104 ? 12.347 -4.403 -13.584 1.00 93.00 104 THR A N 1
ATOM 799 C CA . THR A 1 104 ? 13.126 -5.525 -14.131 1.00 93.00 104 THR A CA 1
ATOM 800 C C . THR A 1 104 ? 13.405 -6.636 -13.118 1.00 93.00 104 THR A C 1
ATOM 802 O O . THR A 1 104 ? 13.739 -7.750 -13.515 1.00 93.00 104 THR A O 1
ATOM 805 N N . THR A 1 105 ? 13.275 -6.361 -11.818 1.00 93.94 105 THR A N 1
ATOM 806 C CA . THR A 1 105 ? 13.497 -7.353 -10.761 1.00 93.94 105 THR A CA 1
ATOM 807 C C . THR A 1 105 ? 12.243 -8.193 -10.557 1.00 93.94 105 THR A C 1
ATOM 809 O O . THR A 1 105 ? 11.160 -7.643 -10.352 1.00 93.94 105 THR A O 1
ATOM 812 N N . ASP A 1 106 ? 12.386 -9.520 -10.550 1.00 92.00 106 ASP A N 1
ATOM 813 C CA . ASP A 1 106 ? 11.275 -10.432 -10.270 1.00 92.00 106 ASP A CA 1
ATOM 814 C C . ASP A 1 106 ? 10.857 -10.349 -8.783 1.00 92.00 106 ASP A C 1
ATOM 816 O O . ASP A 1 106 ? 11.658 -10.699 -7.904 1.00 92.00 106 ASP A O 1
ATOM 820 N N . PRO A 1 107 ? 9.607 -9.938 -8.469 1.00 91.88 107 PRO A N 1
ATOM 821 C CA . PRO A 1 107 ? 9.146 -9.811 -7.087 1.00 91.88 107 PRO A CA 1
ATOM 822 C C . PRO A 1 107 ? 9.163 -11.129 -6.291 1.00 91.88 107 PRO A C 1
ATOM 824 O O . PRO A 1 107 ? 9.174 -11.105 -5.057 1.00 91.88 107 PRO A O 1
ATOM 827 N N . THR A 1 108 ? 9.133 -12.285 -6.963 1.00 90.56 108 THR A N 1
ATOM 828 C CA . THR A 1 108 ? 9.120 -13.606 -6.309 1.00 90.56 108 THR A CA 1
ATOM 829 C C . THR A 1 108 ? 10.454 -13.961 -5.657 1.00 90.56 108 THR A C 1
ATOM 831 O O . THR A 1 108 ? 10.479 -14.754 -4.720 1.00 90.56 108 THR A O 1
ATOM 834 N N . THR A 1 109 ? 11.541 -13.322 -6.096 1.00 92.81 109 THR A N 1
ATOM 835 C CA . THR A 1 109 ? 12.907 -13.563 -5.604 1.00 92.81 109 THR A CA 1
ATOM 836 C C . THR A 1 109 ? 13.288 -12.708 -4.393 1.00 92.81 109 THR A C 1
ATOM 838 O O . THR A 1 109 ? 14.330 -12.933 -3.779 1.00 92.81 109 THR A O 1
ATOM 841 N N . LEU A 1 110 ? 12.461 -11.721 -4.032 1.00 94.12 110 LEU A N 1
ATOM 842 C CA . LEU A 1 110 ? 12.789 -10.769 -2.973 1.00 94.12 110 LEU A CA 1
ATOM 843 C C . LEU A 1 110 ? 12.638 -11.395 -1.573 1.00 94.12 110 LEU A C 1
ATOM 845 O O . LEU A 1 110 ? 11.647 -12.090 -1.315 1.00 94.12 110 LEU A O 1
ATOM 849 N N . PRO A 1 111 ? 13.559 -11.106 -0.635 1.00 94.44 111 PRO A N 1
ATOM 850 C CA . PRO A 1 111 ? 13.446 -11.547 0.751 1.00 94.44 111 PRO A CA 1
ATOM 851 C C . PRO A 1 111 ? 12.319 -10.814 1.493 1.00 94.44 111 PRO A C 1
ATOM 853 O O . PRO A 1 111 ? 11.862 -9.747 1.079 1.00 94.44 111 PRO A O 1
ATOM 856 N N . VAL A 1 112 ? 11.888 -11.374 2.625 1.00 93.06 112 VAL A N 1
ATOM 857 C CA . VAL A 1 112 ? 10.947 -10.727 3.554 1.00 93.06 112 VAL A CA 1
ATOM 858 C C . VAL A 1 112 ? 11.733 -10.035 4.665 1.00 93.06 112 VAL A C 1
ATOM 860 O O . VAL A 1 112 ? 12.625 -10.633 5.264 1.00 93.06 112 VAL A O 1
ATOM 863 N N . SER A 1 113 ? 11.416 -8.770 4.929 1.00 89.94 113 SER A N 1
ATOM 864 C CA . SER A 1 113 ? 12.056 -7.959 5.961 1.00 89.94 113 SER A CA 1
ATOM 865 C C . SER A 1 113 ? 11.680 -8.461 7.348 1.00 89.94 113 SER A C 1
ATOM 867 O O . SER A 1 113 ? 10.520 -8.758 7.626 1.00 89.94 113 SER A O 1
ATOM 869 N N . THR A 1 114 ? 12.655 -8.445 8.250 1.00 84.50 114 THR A N 1
ATOM 870 C CA . THR A 1 114 ? 12.460 -8.590 9.700 1.00 84.50 114 THR A CA 1
ATOM 871 C C . THR A 1 114 ? 12.474 -7.242 10.431 1.00 84.50 114 THR A C 1
ATOM 873 O O . THR A 1 114 ? 12.329 -7.193 11.649 1.00 84.50 114 THR A O 1
ATOM 876 N N . SER A 1 115 ? 12.659 -6.140 9.696 1.00 79.31 115 SER A N 1
ATOM 877 C CA . SER A 1 115 ? 12.746 -4.770 10.211 1.00 79.31 115 SER A CA 1
ATOM 878 C C . SER A 1 115 ? 11.610 -3.882 9.694 1.00 79.31 115 SER A C 1
ATOM 880 O O . SER A 1 115 ? 11.023 -4.163 8.649 1.00 79.31 115 SER A O 1
ATOM 882 N N . ASN A 1 116 ? 11.363 -2.766 10.387 1.00 70.88 116 ASN A N 1
ATOM 883 C CA . ASN A 1 116 ? 10.342 -1.765 10.037 1.00 70.88 116 ASN A CA 1
ATOM 884 C C . ASN A 1 116 ? 10.857 -0.662 9.087 1.00 70.88 116 ASN A C 1
ATOM 886 O O . ASN A 1 116 ? 10.268 0.414 9.010 1.00 70.88 116 ASN A O 1
ATOM 890 N N . SER A 1 117 ? 11.984 -0.890 8.411 1.00 76.12 117 SER A N 1
ATOM 891 C CA . SER A 1 117 ? 12.533 0.054 7.431 1.00 76.12 117 SER A CA 1
ATOM 892 C C . SER A 1 117 ? 11.665 0.111 6.165 1.00 76.12 117 SER A C 1
ATOM 894 O O . SER A 1 117 ? 10.762 -0.690 5.994 1.00 76.12 117 SER A O 1
ATOM 896 N N . SER A 1 118 ? 11.926 1.043 5.252 1.00 79.56 118 SER A N 1
ATOM 897 C CA . SER A 1 118 ? 11.258 1.114 3.939 1.00 79.56 118 SER A CA 1
ATOM 898 C C . SER A 1 118 ? 12.276 1.015 2.800 1.00 79.56 118 SER A C 1
ATOM 900 O O . SER A 1 118 ? 12.250 1.796 1.848 1.00 79.56 118 SER A O 1
ATOM 902 N N . ALA A 1 119 ? 13.242 0.108 2.951 1.00 88.69 119 ALA A N 1
ATOM 903 C CA . ALA A 1 119 ? 14.301 -0.097 1.974 1.00 88.69 119 ALA A CA 1
ATOM 904 C C . ALA A 1 119 ? 13.750 -0.798 0.718 1.00 88.69 119 ALA A C 1
ATOM 906 O O . ALA A 1 119 ? 12.826 -1.607 0.816 1.00 88.69 119 ALA A O 1
ATOM 907 N N . PRO A 1 120 ? 14.296 -0.508 -0.472 1.00 93.00 120 PRO A N 1
ATOM 908 C CA . PRO A 1 120 ? 13.887 -1.198 -1.687 1.00 93.00 120 PRO A CA 1
ATOM 909 C C . PRO A 1 120 ? 14.340 -2.669 -1.687 1.00 93.00 120 PRO A C 1
ATOM 911 O O . PRO A 1 120 ? 15.250 -3.054 -0.955 1.00 93.00 120 PRO A O 1
ATOM 914 N N . ASN A 1 121 ? 13.747 -3.468 -2.575 1.00 94.69 121 ASN A N 1
ATOM 915 C CA . ASN A 1 121 ? 14.073 -4.873 -2.848 1.00 94.69 121 ASN A CA 1
ATOM 916 C C . ASN A 1 121 ? 13.801 -5.843 -1.684 1.00 94.69 121 ASN A C 1
ATOM 918 O O . ASN A 1 121 ? 14.454 -6.879 -1.576 1.00 94.69 121 ASN A O 1
ATOM 922 N N . VAL A 1 122 ? 12.831 -5.528 -0.823 1.00 95.06 122 VAL A N 1
ATOM 923 C CA . VAL A 1 122 ? 12.423 -6.375 0.307 1.00 95.06 122 VAL A CA 1
ATOM 924 C C . VAL A 1 122 ? 10.904 -6.288 0.504 1.00 95.06 122 VAL A C 1
ATOM 926 O O . VAL A 1 122 ? 10.306 -5.238 0.266 1.00 95.06 122 VAL A O 1
ATOM 929 N N . TRP A 1 123 ? 10.274 -7.385 0.932 1.00 95.25 123 TRP A N 1
ATOM 930 C CA . TRP A 1 123 ? 8.862 -7.429 1.322 1.00 95.25 123 TRP A CA 1
ATOM 931 C C . TRP A 1 123 ? 8.648 -6.995 2.773 1.00 95.25 123 TRP A C 1
ATOM 933 O O . TRP A 1 123 ? 9.301 -7.504 3.680 1.00 95.25 123 TRP A O 1
ATOM 943 N N . TYR A 1 124 ? 7.662 -6.136 3.006 1.00 94.81 124 TYR A N 1
ATOM 944 C CA . TYR A 1 124 ? 7.202 -5.718 4.328 1.00 94.81 124 TYR A CA 1
ATOM 945 C C . TYR A 1 124 ? 5.765 -6.162 4.553 1.00 94.81 124 TYR A C 1
ATOM 947 O O . TYR A 1 124 ? 4.925 -6.010 3.668 1.00 94.81 124 TYR A O 1
ATOM 955 N N . SER A 1 125 ? 5.467 -6.682 5.741 1.00 94.19 125 SER A N 1
ATOM 956 C CA . SER A 1 125 ? 4.108 -7.075 6.119 1.00 94.19 125 SER A CA 1
ATOM 957 C C . SER A 1 125 ? 3.319 -5.874 6.638 1.00 94.19 125 SER A C 1
ATOM 959 O O . SER A 1 125 ? 3.813 -5.086 7.444 1.00 94.19 125 SER A O 1
ATOM 961 N N . LEU A 1 126 ? 2.076 -5.742 6.182 1.00 93.56 126 LEU A N 1
ATOM 962 C CA . LEU A 1 126 ? 1.077 -4.889 6.815 1.00 93.56 126 LEU A CA 1
ATOM 963 C C . LEU A 1 126 ? 0.584 -5.539 8.113 1.00 93.56 126 LEU A C 1
ATOM 965 O O . LEU A 1 126 ? 1.000 -6.633 8.493 1.00 93.56 126 LEU A O 1
ATOM 969 N N . GLN A 1 127 ? -0.308 -4.837 8.801 1.00 91.25 127 GLN A N 1
ATOM 970 C CA . GLN A 1 127 ? -0.876 -5.303 10.059 1.00 91.25 127 GLN A CA 1
ATOM 971 C C . GLN A 1 127 ? -1.778 -6.528 9.858 1.00 91.25 127 GLN A C 1
ATOM 973 O O . GLN A 1 127 ? -2.327 -6.746 8.775 1.00 91.25 127 GLN A O 1
ATOM 978 N N . ASP A 1 128 ? -1.959 -7.304 10.928 1.00 90.56 128 ASP A N 1
ATOM 979 C CA . ASP A 1 128 ? -2.834 -8.476 10.932 1.00 90.56 128 ASP A CA 1
ATOM 980 C C . ASP A 1 128 ? -4.280 -8.134 10.561 1.00 90.56 128 ASP A C 1
ATOM 982 O O . ASP A 1 128 ? -4.769 -7.034 10.827 1.00 90.56 128 ASP A O 1
ATOM 986 N N . ASN A 1 129 ? -4.993 -9.134 10.030 1.00 92.19 129 ASN A N 1
ATOM 987 C CA . ASN A 1 129 ? -6.417 -9.065 9.675 1.00 92.19 129 ASN A CA 1
ATOM 988 C C . ASN A 1 129 ? -6.763 -8.067 8.562 1.00 92.19 129 ASN A C 1
ATOM 990 O O . ASN A 1 129 ? -7.941 -7.785 8.329 1.00 92.19 129 ASN A O 1
ATOM 994 N N . ILE A 1 130 ? -5.752 -7.576 7.849 1.00 94.94 130 ILE A N 1
ATOM 995 C CA . ILE A 1 130 ? -5.902 -6.796 6.628 1.00 94.94 130 ILE A CA 1
ATOM 996 C C . ILE A 1 130 ? -5.886 -7.748 5.433 1.00 94.94 130 ILE A C 1
ATOM 998 O O . ILE A 1 130 ? -5.055 -8.647 5.350 1.00 94.94 130 ILE A O 1
ATOM 1002 N N . SER A 1 131 ? -6.797 -7.538 4.488 1.00 94.56 131 SER A N 1
ATOM 1003 C CA . SER A 1 131 ? -6.835 -8.263 3.217 1.00 94.56 131 SER A CA 1
ATOM 1004 C C . SER A 1 131 ? -7.041 -7.301 2.053 1.00 94.56 131 SER A C 1
ATOM 1006 O O . SER A 1 131 ? -7.588 -6.207 2.221 1.00 94.56 131 SER A O 1
ATOM 1008 N N . ILE A 1 132 ? -6.592 -7.708 0.867 1.00 94.69 132 ILE A N 1
ATOM 1009 C CA . ILE A 1 132 ? -6.860 -6.982 -0.376 1.00 94.69 132 ILE A CA 1
ATOM 1010 C C . ILE A 1 132 ? -8.276 -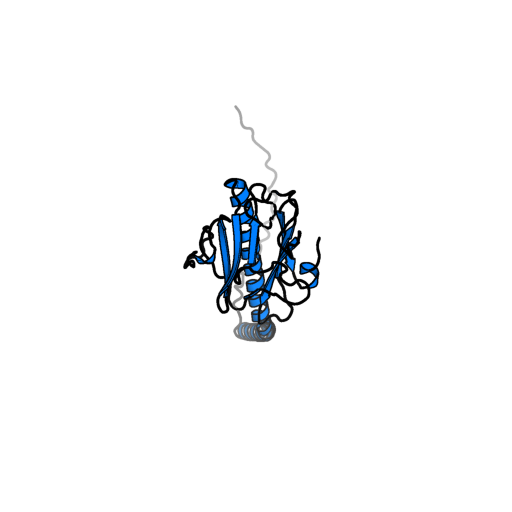7.338 -0.830 1.00 94.69 132 ILE A C 1
ATOM 1012 O O . ILE A 1 132 ? -8.596 -8.507 -1.033 1.00 94.69 132 ILE A O 1
ATOM 1016 N N . SER A 1 133 ? -9.132 -6.330 -0.981 1.00 92.81 133 SER A N 1
ATOM 1017 C CA . SER A 1 133 ? -10.499 -6.515 -1.4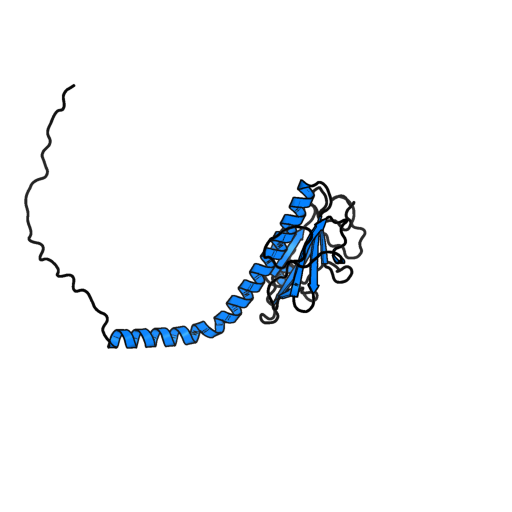65 1.00 92.81 133 SER A CA 1
ATOM 1018 C C . SER A 1 133 ? -10.481 -6.670 -2.984 1.00 92.81 133 SER A C 1
ATOM 1020 O O . SER A 1 133 ? -10.047 -5.752 -3.682 1.00 92.81 133 SER A O 1
ATOM 1022 N N . THR A 1 134 ? -10.936 -7.814 -3.496 1.00 90.81 134 THR A N 1
ATOM 1023 C CA . THR A 1 134 ? -10.916 -8.165 -4.932 1.00 90.81 134 THR A CA 1
ATOM 1024 C C . THR A 1 134 ? -12.302 -8.216 -5.571 1.00 90.81 134 THR A C 1
ATOM 1026 O O . THR A 1 134 ? -12.413 -8.379 -6.781 1.00 90.81 134 THR A O 1
ATOM 1029 N N . SER A 1 135 ? -13.364 -8.066 -4.778 1.00 85.62 135 SER A N 1
ATOM 1030 C CA . SER A 1 135 ? -14.749 -8.171 -5.236 1.00 85.62 135 SER A CA 1
ATOM 1031 C C . SER A 1 135 ? -15.635 -7.088 -4.625 1.00 85.62 135 SER A C 1
ATOM 1033 O O . SER A 1 135 ? -15.488 -6.747 -3.449 1.00 85.62 135 SER A O 1
ATOM 1035 N N . GLY A 1 136 ? -16.617 -6.623 -5.397 1.00 84.56 136 GLY A N 1
ATOM 1036 C CA . GLY A 1 136 ? -17.590 -5.610 -4.987 1.00 84.56 136 GLY A CA 1
ATOM 1037 C C . GLY A 1 136 ? -17.172 -4.176 -5.327 1.00 84.56 136 GLY A C 1
ATOM 1038 O O . GLY A 1 136 ? -16.084 -3.917 -5.826 1.00 84.56 136 GLY A O 1
ATOM 1039 N N . THR A 1 137 ? -18.062 -3.221 -5.062 1.00 84.44 137 THR A N 1
ATOM 1040 C CA . THR A 1 137 ? -17.876 -1.800 -5.404 1.00 84.44 137 THR A CA 1
ATOM 1041 C C . THR A 1 137 ? -16.635 -1.198 -4.740 1.00 84.44 137 THR A C 1
ATOM 1043 O O . THR A 1 137 ? -16.428 -1.370 -3.537 1.00 84.44 137 THR A O 1
ATOM 1046 N N . GLY A 1 138 ? -15.799 -0.482 -5.492 1.00 82.31 138 GLY A N 1
ATOM 1047 C CA . GLY A 1 138 ? -14.575 0.096 -4.938 1.00 82.31 138 GLY A CA 1
ATOM 1048 C C . GLY A 1 138 ? -13.490 -0.932 -4.582 1.00 82.31 138 GLY A C 1
ATOM 1049 O O . GLY A 1 138 ? -12.569 -0.590 -3.841 1.00 82.31 138 GLY A O 1
ATOM 1050 N N . SER A 1 139 ? -13.567 -2.182 -5.063 1.00 90.25 139 SER A N 1
ATOM 1051 C CA . SER A 1 139 ? -12.501 -3.183 -4.892 1.00 90.25 139 SER A CA 1
ATOM 1052 C C . SER A 1 139 ? -11.262 -2.852 -5.725 1.00 90.25 139 SER A C 1
ATOM 1054 O O . SER A 1 139 ? -11.306 -2.020 -6.633 1.00 90.25 139 SER A O 1
AT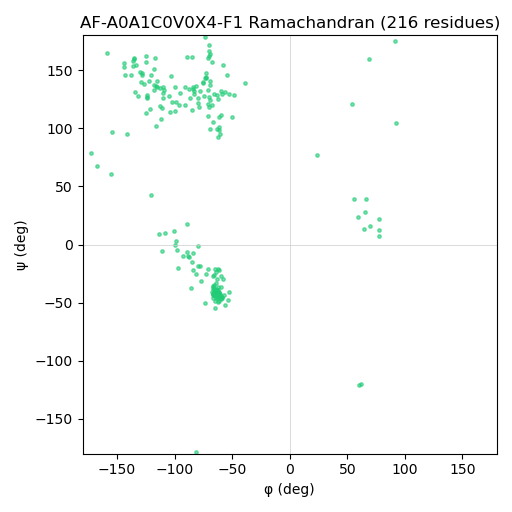OM 1056 N N . THR A 1 140 ? -10.154 -3.527 -5.429 1.00 91.69 140 THR A N 1
ATOM 1057 C CA . THR A 1 140 ? -8.919 -3.474 -6.218 1.00 91.69 140 THR A CA 1
ATOM 1058 C C . THR A 1 140 ? -9.234 -3.772 -7.681 1.00 91.69 140 THR A C 1
ATOM 1060 O O . THR A 1 140 ? -9.913 -4.757 -7.964 1.00 91.69 140 THR A O 1
ATOM 1063 N N . ASN A 1 141 ? -8.768 -2.920 -8.595 1.00 90.62 141 ASN A N 1
ATOM 1064 C CA . ASN A 1 141 ? -8.998 -3.067 -10.040 1.00 90.62 141 ASN A CA 1
ATOM 1065 C C . ASN A 1 141 ? -7.706 -3.359 -10.822 1.00 90.62 141 ASN A C 1
ATOM 1067 O O . ASN A 1 141 ? -7.695 -3.328 -12.048 1.00 90.62 141 ASN A O 1
ATOM 1071 N N . VAL A 1 142 ? -6.612 -3.619 -10.106 1.00 89.69 142 VAL A N 1
ATOM 1072 C CA . VAL A 1 142 ? -5.359 -4.094 -10.685 1.00 89.69 142 VAL A CA 1
ATOM 1073 C C . VAL A 1 142 ? -5.433 -5.613 -10.781 1.00 89.69 142 VAL A C 1
ATOM 1075 O O . VAL A 1 142 ? -5.675 -6.285 -9.780 1.00 89.69 142 VAL A O 1
ATOM 1078 N N . ASN A 1 143 ? -5.206 -6.162 -11.972 1.00 88.12 143 ASN A N 1
ATOM 1079 C CA . ASN A 1 143 ? -5.152 -7.609 -12.152 1.00 88.12 143 ASN A CA 1
ATOM 1080 C C . ASN A 1 143 ? -3.827 -8.159 -11.595 1.00 88.12 143 ASN A C 1
ATOM 1082 O O . ASN A 1 143 ? -2.758 -7.664 -11.966 1.00 88.12 143 ASN A O 1
ATOM 1086 N N . PRO A 1 144 ? -3.858 -9.171 -10.712 1.00 90.12 144 PRO A N 1
ATOM 1087 C CA . PRO A 1 144 ? -2.639 -9.746 -10.174 1.00 90.12 144 PRO A CA 1
ATOM 1088 C C . PRO A 1 144 ? -1.947 -10.640 -11.210 1.00 90.12 144 PRO A C 1
ATOM 1090 O O . PRO A 1 144 ? -2.582 -11.460 -11.869 1.00 90.12 144 PRO A O 1
ATOM 1093 N N . VAL A 1 145 ? -0.619 -10.552 -11.284 1.00 88.56 145 VAL A N 1
ATOM 1094 C CA . VAL A 1 145 ? 0.226 -11.474 -12.058 1.00 88.56 145 VAL A CA 1
ATOM 1095 C C . VAL A 1 145 ? 0.903 -12.420 -11.074 1.00 88.56 145 VAL A C 1
ATOM 1097 O O . VAL A 1 145 ? 1.692 -11.980 -10.233 1.00 88.56 145 VAL A O 1
ATOM 1100 N N . SER A 1 146 ? 0.565 -13.709 -11.142 1.00 88.94 146 SER A N 1
ATOM 1101 C CA . SER A 1 146 ? 1.020 -14.733 -10.183 1.00 88.94 146 SER A CA 1
ATOM 1102 C C . SER A 1 146 ? 0.680 -14.388 -8.722 1.00 88.94 146 SER A C 1
ATOM 1104 O O . SER A 1 146 ? 1.493 -14.579 -7.822 1.00 88.94 146 SER A O 1
ATOM 1106 N N . GLY A 1 147 ? -0.511 -13.824 -8.483 1.00 90.56 147 GLY A N 1
ATOM 1107 C CA . GLY A 1 147 ? -0.970 -13.424 -7.143 1.00 90.56 147 GLY A CA 1
ATOM 1108 C C . GLY A 1 147 ? -0.367 -12.115 -6.611 1.00 90.56 147 GLY A C 1
ATOM 1109 O O . GLY A 1 147 ? -0.589 -11.772 -5.450 1.00 90.56 147 GLY A O 1
ATOM 1110 N N . ILE A 1 148 ? 0.378 -11.381 -7.445 1.00 94.06 148 ILE A N 1
ATOM 1111 C CA . ILE A 1 148 ? 1.020 -10.113 -7.087 1.00 94.06 148 ILE A CA 1
ATOM 1112 C C . ILE A 1 148 ? 0.369 -8.975 -7.876 1.00 94.06 148 ILE A C 1
ATOM 1114 O O . ILE A 1 148 ? 0.420 -8.955 -9.106 1.00 94.06 148 ILE A O 1
ATOM 1118 N N . TYR A 1 149 ? -0.211 -8.015 -7.165 1.00 94.44 149 TYR A N 1
ATOM 1119 C CA . TYR A 1 149 ? -0.732 -6.764 -7.710 1.00 94.44 149 TYR A CA 1
ATOM 1120 C C . TYR A 1 149 ? 0.432 -5.801 -7.923 1.00 94.44 149 TYR A C 1
ATOM 1122 O O . TYR A 1 149 ? 1.205 -5.566 -6.995 1.00 94.44 149 TYR A O 1
ATOM 1130 N N . ARG A 1 150 ? 0.581 -5.259 -9.132 1.00 93.38 150 ARG A N 1
ATOM 1131 C CA . ARG A 1 150 ? 1.747 -4.450 -9.509 1.00 93.38 150 ARG A CA 1
ATOM 1132 C C . ARG A 1 150 ? 1.300 -3.089 -10.012 1.00 93.38 150 ARG A C 1
ATOM 1134 O O . ARG A 1 150 ? 0.478 -3.012 -10.918 1.00 93.38 150 ARG A O 1
ATOM 1141 N N . ALA A 1 151 ? 1.884 -2.043 -9.447 1.00 94.06 151 ALA A N 1
ATOM 1142 C CA . ALA A 1 151 ? 1.785 -0.681 -9.945 1.00 94.06 151 ALA A CA 1
ATOM 1143 C C . ALA A 1 151 ? 3.168 -0.263 -10.456 1.00 94.06 151 ALA A C 1
ATOM 1145 O O . ALA A 1 151 ? 4.091 -0.085 -9.658 1.00 94.06 151 ALA A O 1
ATOM 1146 N N . ILE A 1 152 ? 3.322 -0.158 -11.777 1.00 94.19 152 ILE A N 1
ATOM 1147 C CA . ILE A 1 152 ? 4.601 0.153 -12.427 1.00 94.19 152 ILE A CA 1
ATOM 1148 C C . ILE A 1 152 ? 4.628 1.638 -12.776 1.00 94.19 152 ILE A C 1
ATOM 1150 O O . ILE A 1 152 ? 3.769 2.124 -13.505 1.00 94.19 152 ILE A O 1
ATOM 1154 N N . PHE A 1 153 ? 5.633 2.346 -12.275 1.00 95.31 153 PHE A N 1
ATOM 1155 C CA . PHE A 1 153 ? 5.905 3.738 -12.596 1.00 95.31 153 PHE A CA 1
ATOM 1156 C C . PHE A 1 153 ? 7.101 3.825 -13.535 1.00 95.31 153 PHE A C 1
ATOM 1158 O O . PHE A 1 153 ? 8.168 3.292 -13.228 1.00 95.31 153 PHE A O 1
ATOM 1165 N N . ASN A 1 154 ? 6.951 4.522 -14.658 1.00 94.88 154 ASN A N 1
ATOM 1166 C CA . ASN A 1 154 ? 8.077 4.780 -15.553 1.00 94.88 154 ASN A CA 1
ATOM 1167 C C . ASN A 1 154 ? 8.938 5.964 -15.064 1.00 94.88 154 ASN A C 1
ATOM 1169 O O . ASN A 1 154 ? 8.657 6.591 -14.041 1.00 94.88 154 ASN A O 1
ATOM 1173 N N . ARG A 1 155 ? 9.982 6.316 -15.821 1.00 94.81 155 ARG A N 1
ATOM 1174 C CA . ARG A 1 155 ? 10.934 7.395 -15.484 1.00 94.81 155 ARG A CA 1
ATOM 1175 C C . ARG A 1 155 ? 10.321 8.802 -15.384 1.00 94.81 155 ARG A C 1
ATOM 1177 O O . ARG A 1 155 ? 10.914 9.680 -14.756 1.00 94.81 155 ARG A O 1
ATOM 1184 N N . GLN A 1 156 ? 9.160 9.039 -15.993 1.00 92.88 156 GLN A N 1
ATOM 1185 C CA . GLN A 1 156 ? 8.374 10.270 -15.841 1.00 92.88 156 GLN A CA 1
ATOM 1186 C C . GLN A 1 156 ? 7.414 10.196 -14.640 1.00 92.88 156 GLN A C 1
ATOM 1188 O O . GLN A 1 156 ? 6.867 11.212 -14.211 1.00 92.88 156 GLN A O 1
ATOM 1193 N N . GLY A 1 157 ? 7.254 9.009 -14.053 1.00 91.50 157 GLY A N 1
ATOM 1194 C CA . GLY A 1 157 ? 6.437 8.725 -12.882 1.00 91.50 157 GLY A CA 1
ATOM 1195 C C . GLY A 1 157 ? 4.944 8.643 -13.164 1.00 91.50 157 GLY A C 1
ATOM 1196 O O . GLY A 1 157 ? 4.153 8.825 -12.238 1.00 91.50 157 GLY A O 1
ATOM 1197 N N . CYS A 1 158 ? 4.562 8.386 -14.411 1.00 91.88 158 CYS A N 1
ATOM 1198 C CA . CYS A 1 158 ? 3.216 7.948 -14.747 1.00 91.88 158 CYS A CA 1
ATOM 1199 C C . CYS A 1 158 ? 3.111 6.428 -14.590 1.00 91.88 158 CYS A C 1
ATOM 1201 O O . CYS A 1 158 ? 4.126 5.726 -14.552 1.00 91.88 158 CYS A O 1
ATOM 1203 N N . ILE A 1 159 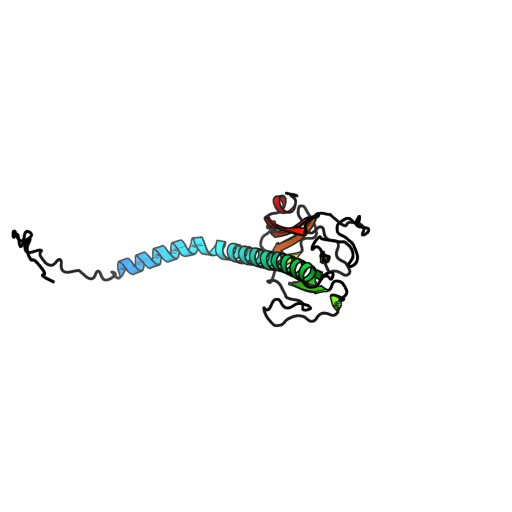? 1.879 5.936 -14.479 1.00 92.12 159 ILE A N 1
ATOM 1204 C CA . ILE A 1 159 ? 1.616 4.507 -14.349 1.00 92.12 159 ILE A CA 1
ATOM 1205 C C . ILE A 1 159 ? 1.489 3.859 -15.727 1.00 92.12 159 ILE A C 1
ATOM 1207 O O . ILE A 1 159 ? 0.817 4.399 -16.602 1.00 92.12 159 ILE A O 1
ATOM 1211 N N . VAL A 1 160 ? 2.149 2.719 -15.908 1.00 92.06 160 VAL A N 1
ATOM 1212 C CA . VAL A 1 160 ? 2.280 2.016 -17.192 1.00 92.06 160 VAL A CA 1
ATOM 1213 C C . VAL A 1 160 ? 2.050 0.515 -17.018 1.00 92.06 160 VAL A C 1
ATOM 1215 O O . VAL A 1 160 ? 2.125 -0.009 -15.905 1.00 92.06 160 VAL A O 1
ATOM 1218 N N . ASP A 1 161 ? 1.735 -0.193 -18.103 1.00 90.00 161 ASP A N 1
ATOM 1219 C CA . ASP A 1 161 ? 1.533 -1.648 -18.094 1.00 90.00 161 ASP A CA 1
ATOM 1220 C C . ASP A 1 161 ? 2.845 -2.442 -18.218 1.00 90.00 161 ASP A C 1
ATOM 1222 O O . ASP A 1 161 ? 2.901 -3.601 -17.803 1.00 90.00 161 ASP A O 1
ATOM 1226 N N . LYS A 1 162 ? 3.906 -1.823 -18.752 1.00 90.38 162 LYS A N 1
ATOM 1227 C CA . LYS A 1 162 ? 5.237 -2.420 -18.945 1.00 90.38 162 LYS A CA 1
ATOM 1228 C C . LYS A 1 162 ? 6.356 -1.463 -18.537 1.00 90.38 162 LYS A C 1
ATOM 1230 O O . LYS A 1 162 ? 6.169 -0.255 -18.487 1.00 90.38 162 LYS A O 1
ATOM 1235 N N . ALA A 1 163 ? 7.534 -2.011 -18.243 1.00 90.56 163 ALA A N 1
ATOM 1236 C CA . ALA A 1 163 ? 8.683 -1.245 -17.751 1.00 90.56 163 ALA A CA 1
ATOM 1237 C C . ALA A 1 163 ? 9.270 -0.256 -18.778 1.00 90.56 163 ALA A C 1
ATOM 1239 O O . ALA A 1 163 ? 9.878 0.739 -18.394 1.00 90.56 163 ALA A O 1
ATOM 1240 N N . ASP A 1 164 ? 9.119 -0.547 -20.066 1.00 90.06 164 ASP A N 1
ATOM 1241 C CA . ASP A 1 164 ? 9.639 0.218 -21.200 1.00 90.06 164 ASP A CA 1
ATOM 1242 C C . ASP A 1 164 ? 8.606 1.166 -21.828 1.00 90.06 164 ASP A C 1
ATOM 1244 O O . ASP A 1 164 ? 8.962 1.947 -22.707 1.00 90.06 164 ASP A O 1
ATOM 1248 N N . ALA A 1 165 ? 7.356 1.130 -21.361 1.00 90.94 165 ALA A N 1
ATOM 1249 C CA . ALA A 1 165 ? 6.286 1.965 -21.885 1.00 90.94 165 ALA A CA 1
ATOM 1250 C C . ALA A 1 165 ? 6.426 3.440 -21.465 1.00 90.94 165 ALA A C 1
ATOM 1252 O O . ALA A 1 165 ? 6.809 3.794 -20.339 1.00 90.94 165 ALA A O 1
ATOM 1253 N N . GLU A 1 166 ? 6.060 4.319 -22.387 1.00 90.12 166 GLU A N 1
ATOM 1254 C CA . GLU A 1 166 ? 5.982 5.759 -22.192 1.00 90.12 166 GLU A CA 1
ATOM 1255 C C . GLU A 1 166 ? 4.593 6.176 -21.685 1.00 90.12 166 GLU A C 1
ATOM 1257 O O . GLU A 1 166 ? 3.603 5.464 -21.819 1.00 90.12 166 GLU A O 1
ATOM 1262 N N . CYS A 1 167 ? 4.485 7.373 -21.101 1.00 87.94 167 CYS A N 1
ATOM 1263 C CA . CYS A 1 167 ? 3.212 7.842 -20.527 1.00 87.94 167 CYS A CA 1
ATOM 1264 C C . CYS A 1 167 ? 2.093 8.053 -21.548 1.00 87.94 167 CYS A C 1
ATOM 1266 O O . CYS A 1 167 ? 0.927 8.161 -21.174 1.00 87.94 167 CYS A O 1
ATOM 1268 N N . THR A 1 168 ? 2.468 8.215 -22.813 1.00 87.25 168 THR A N 1
ATOM 1269 C CA . THR A 1 168 ? 1.556 8.422 -23.938 1.00 87.25 168 THR A CA 1
ATOM 1270 C C . THR A 1 168 ? 1.183 7.120 -24.626 1.00 87.25 168 THR A C 1
ATOM 1272 O O . THR A 1 168 ? 0.303 7.133 -25.486 1.00 87.25 168 THR A O 1
ATOM 1275 N N . ASP A 1 169 ? 1.853 6.021 -24.282 1.00 87.44 169 ASP A N 1
ATOM 1276 C CA . ASP A 1 169 ? 1.587 4.738 -24.903 1.00 87.44 169 ASP A CA 1
ATOM 1277 C C . ASP A 1 169 ? 0.214 4.237 -24.474 1.00 87.44 169 ASP A C 1
ATOM 1279 O O . ASP A 1 169 ? -0.194 4.320 -23.313 1.00 87.44 169 ASP A O 1
ATOM 1283 N N . THR A 1 170 ? -0.516 3.701 -25.443 1.00 83.06 170 THR A N 1
ATOM 1284 C CA . THR A 1 170 ? -1.768 3.009 -25.173 1.00 83.06 170 THR A CA 1
ATOM 1285 C C . THR A 1 170 ? -1.458 1.684 -24.482 1.00 83.06 170 THR A C 1
ATOM 1287 O O . THR A 1 170 ? -0.767 0.855 -25.084 1.00 83.06 170 THR A O 1
ATOM 1290 N N . PRO A 1 171 ? -1.977 1.444 -23.265 1.00 83.94 171 PRO A N 1
ATOM 1291 C CA . PRO A 1 171 ? -1.735 0.202 -22.548 1.00 83.94 171 PRO A CA 1
ATOM 1292 C C . PRO A 1 171 ? -2.160 -1.004 -23.385 1.00 83.94 171 PRO A C 1
ATOM 1294 O O . PRO A 1 171 ? -3.261 -1.044 -23.935 1.00 83.94 171 PRO A O 1
ATOM 1297 N N . THR A 1 172 ? -1.281 -1.995 -23.474 1.00 83.50 172 THR A N 1
ATOM 1298 C CA . THR A 1 172 ? -1.500 -3.228 -24.245 1.00 83.50 172 THR A CA 1
ATOM 1299 C C . THR A 1 172 ? -2.002 -4.379 -23.379 1.00 83.50 172 THR A C 1
ATOM 1301 O O . THR A 1 172 ? -2.580 -5.338 -23.891 1.00 83.50 172 THR A O 1
ATOM 1304 N N . ALA A 1 173 ? -1.799 -4.302 -22.062 1.00 80.06 173 ALA A N 1
ATOM 1305 C CA . ALA A 1 173 ? -2.295 -5.296 -21.122 1.00 80.06 173 ALA A CA 1
ATOM 1306 C C . ALA A 1 173 ? -3.829 -5.250 -20.998 1.00 80.06 173 ALA A C 1
ATOM 1308 O O . ALA A 1 173 ? -4.421 -4.228 -20.639 1.00 80.06 173 ALA A O 1
ATOM 1309 N N . ALA A 1 174 ? -4.476 -6.392 -21.241 1.00 74.75 174 ALA A N 1
ATOM 1310 C CA . ALA A 1 174 ? -5.915 -6.543 -21.058 1.00 74.75 174 ALA A CA 1
ATOM 1311 C C . ALA A 1 174 ? -6.319 -6.245 -19.602 1.00 74.75 174 ALA A C 1
ATOM 1313 O O . ALA A 1 174 ? -5.751 -6.788 -18.652 1.00 74.75 174 ALA A O 1
ATOM 1314 N N . GLY A 1 175 ? -7.318 -5.377 -19.430 1.00 75.12 175 GLY A N 1
ATOM 1315 C CA . GLY A 1 175 ? -7.783 -4.953 -18.108 1.00 75.12 175 GLY A CA 1
ATOM 1316 C C . GLY A 1 175 ? -6.893 -3.914 -17.422 1.00 75.12 175 GLY A C 1
ATOM 1317 O O . GLY A 1 175 ? -7.084 -3.661 -16.234 1.00 75.12 175 GLY A O 1
ATOM 1318 N N . PHE A 1 176 ? -5.942 -3.293 -18.131 1.00 83.25 176 PHE A N 1
ATOM 1319 C CA . PHE A 1 176 ? -5.286 -2.096 -17.615 1.00 83.25 176 PHE A CA 1
ATOM 1320 C C . PHE A 1 176 ? -6.298 -0.954 -17.509 1.00 83.25 176 PHE A C 1
ATOM 1322 O O . PHE A 1 176 ? -7.004 -0.634 -18.465 1.00 83.25 176 PHE A O 1
ATOM 1329 N N . SER A 1 177 ? -6.340 -0.321 -16.340 1.00 84.75 177 SER A N 1
ATOM 1330 C CA . SER A 1 177 ? -7.179 0.841 -16.084 1.00 84.75 177 SER A CA 1
ATOM 1331 C C . SER A 1 177 ? -6.301 2.079 -15.860 1.00 84.75 177 SER A C 1
ATOM 1333 O O . SER A 1 177 ? -5.343 1.999 -15.086 1.00 84.75 177 SER A O 1
ATOM 1335 N N . PRO A 1 178 ? -6.629 3.232 -16.480 1.00 79.56 178 PRO A N 1
ATOM 1336 C CA . PRO A 1 178 ? -5.913 4.500 -16.281 1.00 79.56 178 PRO A CA 1
ATOM 1337 C C . PRO A 1 178 ? -5.942 4.976 -14.819 1.00 79.56 178 PRO A C 1
ATOM 1339 O O . PRO A 1 178 ? -5.042 5.675 -14.351 1.00 79.56 178 PRO A O 1
ATOM 1342 N N . LEU A 1 179 ? -6.978 4.573 -14.087 1.00 86.81 179 LEU A N 1
ATOM 1343 C CA . LEU A 1 179 ? -7.033 4.653 -12.638 1.00 86.81 179 LEU A CA 1
ATOM 1344 C C . LEU A 1 179 ? -6.709 3.269 -12.084 1.00 86.81 179 LEU A C 1
ATOM 1346 O O . LEU A 1 179 ? -7.480 2.335 -12.300 1.00 86.81 179 LEU A O 1
ATOM 1350 N N . GLN A 1 180 ? -5.597 3.131 -11.369 1.00 90.62 180 GLN A N 1
ATOM 1351 C CA . GLN A 1 180 ? -5.272 1.918 -10.623 1.00 90.62 180 GLN A CA 1
ATOM 1352 C C . GLN A 1 180 ? -5.610 2.106 -9.149 1.00 90.62 180 GLN A C 1
ATOM 1354 O O . GLN A 1 180 ? -5.295 3.131 -8.548 1.00 90.62 180 GLN A O 1
ATOM 1359 N N . ARG A 1 181 ? -6.245 1.105 -8.555 1.00 92.38 181 ARG A N 1
ATOM 1360 C CA . ARG A 1 181 ? -6.760 1.124 -7.194 1.00 92.38 181 ARG A CA 1
ATOM 1361 C C . ARG A 1 181 ? -6.330 -0.134 -6.471 1.00 92.38 181 ARG A C 1
ATOM 1363 O O . ARG A 1 181 ? -6.604 -1.236 -6.942 1.00 92.38 181 ARG A O 1
ATOM 1370 N N . ILE A 1 182 ? -5.737 0.048 -5.297 1.00 94.94 182 ILE A N 1
ATOM 1371 C CA . ILE A 1 182 ? -5.493 -1.010 -4.318 1.00 94.94 182 ILE A CA 1
ATOM 1372 C C . ILE A 1 182 ? -6.403 -0.751 -3.121 1.00 94.94 182 ILE A C 1
ATOM 1374 O O . ILE A 1 182 ? -6.282 0.278 -2.452 1.00 94.94 182 ILE A O 1
ATOM 1378 N N . THR A 1 183 ? -7.313 -1.684 -2.857 1.00 95.12 183 THR A N 1
ATOM 1379 C CA . THR A 1 183 ? -8.307 -1.574 -1.786 1.00 95.12 183 THR A CA 1
ATOM 1380 C C . THR A 1 183 ? -7.994 -2.551 -0.671 1.00 95.12 183 THR A C 1
ATOM 1382 O O . THR A 1 183 ? -7.901 -3.757 -0.894 1.00 95.12 183 THR A O 1
ATOM 1385 N N . LEU A 1 184 ? -7.900 -2.029 0.546 1.00 95.50 184 LEU A N 1
ATOM 1386 C CA . LEU A 1 184 ? -7.730 -2.799 1.766 1.00 95.50 184 LEU A CA 1
ATOM 1387 C C . LEU A 1 184 ? -9.050 -2.877 2.533 1.00 95.50 184 LEU A C 1
ATOM 1389 O O . LEU A 1 184 ? -9.821 -1.914 2.589 1.00 95.50 184 LEU A O 1
ATOM 1393 N N . GLN A 1 185 ? -9.274 -4.020 3.169 1.00 94.75 185 GLN A N 1
ATOM 1394 C CA . GLN A 1 185 ? -10.388 -4.263 4.081 1.00 94.75 185 GLN A CA 1
ATOM 1395 C C . GLN A 1 185 ? -9.885 -4.994 5.329 1.00 94.75 185 GLN A C 1
ATOM 1397 O O . GLN A 1 185 ? -8.888 -5.718 5.274 1.00 94.75 185 GLN A O 1
ATOM 1402 N N . HIS A 1 186 ? -10.586 -4.826 6.447 1.00 94.00 186 HIS A N 1
ATOM 1403 C CA . HIS A 1 186 ? -10.279 -5.521 7.697 1.00 94.00 186 HIS A CA 1
ATOM 1404 C C . HIS A 1 186 ? -11.360 -6.564 7.996 1.00 94.00 186 HIS A C 1
ATOM 1406 O O . HIS A 1 186 ? -12.547 -6.240 7.951 1.00 94.00 186 HIS A O 1
ATOM 1412 N N . SER A 1 187 ? -10.972 -7.790 8.358 1.00 91.12 187 SER A N 1
ATOM 1413 C CA . SER A 1 187 ? -11.911 -8.920 8.528 1.00 91.12 187 SER A CA 1
ATOM 1414 C C . SER A 1 187 ? -13.017 -8.669 9.564 1.00 91.12 187 SER A C 1
ATOM 1416 O O . SER A 1 187 ? -14.127 -9.168 9.420 1.00 91.12 187 SER A O 1
ATOM 1418 N N . GLN A 1 188 ? -12.728 -7.857 10.584 1.00 90.44 188 GLN A N 1
ATOM 1419 C CA . GLN A 1 188 ? -13.643 -7.547 11.695 1.00 90.44 188 GLN A CA 1
ATOM 1420 C C . GLN A 1 188 ? -14.405 -6.212 11.563 1.00 90.44 188 GLN A C 1
ATOM 1422 O O . GLN A 1 188 ? -15.098 -5.823 12.497 1.00 90.44 188 GLN A O 1
ATOM 1427 N N . LEU A 1 189 ? -14.249 -5.461 10.463 1.00 88.69 189 LEU A N 1
ATOM 1428 C CA . LEU A 1 189 ? -14.889 -4.139 10.291 1.00 88.69 189 LEU A CA 1
ATOM 1429 C C . LEU A 1 189 ? -16.037 -4.131 9.267 1.00 88.69 189 LEU A C 1
ATOM 1431 O O . LEU A 1 189 ? -16.532 -3.065 8.897 1.00 88.69 189 LEU A O 1
ATOM 1435 N N . GLY A 1 190 ? -16.469 -5.305 8.800 1.00 86.88 190 GLY A N 1
ATOM 1436 C CA . GLY A 1 190 ? -17.565 -5.432 7.840 1.00 86.88 190 GLY A CA 1
ATOM 1437 C C . GLY A 1 190 ? -17.268 -4.698 6.520 1.00 86.88 190 GLY A C 1
ATOM 1438 O O . GLY A 1 190 ? -16.278 -5.026 5.867 1.00 86.88 190 GLY A O 1
ATOM 1439 N N . PRO A 1 191 ? -18.096 -3.722 6.095 1.00 87.62 191 PRO A N 1
ATOM 1440 C CA . PRO A 1 191 ? -17.959 -3.053 4.799 1.00 87.62 191 PRO A CA 1
ATOM 1441 C C . PRO A 1 191 ? -16.885 -1.952 4.762 1.00 87.62 191 PRO A C 1
ATOM 1443 O O . PRO A 1 191 ? -16.709 -1.325 3.716 1.00 87.62 191 PRO A O 1
ATOM 1446 N N . ALA A 1 192 ? -16.191 -1.679 5.873 1.00 90.12 192 ALA A N 1
ATOM 1447 C CA . ALA A 1 192 ? -15.182 -0.626 5.927 1.00 90.12 192 ALA A CA 1
ATOM 1448 C C . ALA A 1 192 ? -14.023 -0.91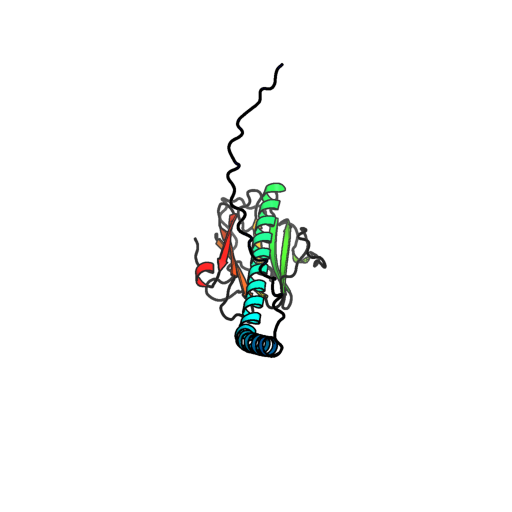8 4.961 1.00 90.12 192 ALA A C 1
ATOM 1450 O O . ALA A 1 192 ? -13.369 -1.963 5.029 1.00 90.12 192 ALA A O 1
ATOM 1451 N N . ARG A 1 193 ? -13.746 0.042 4.076 1.00 91.69 193 ARG A N 1
ATOM 1452 C CA . ARG A 1 193 ? -12.689 -0.042 3.061 1.00 91.69 193 ARG A CA 1
ATOM 1453 C C . ARG A 1 193 ? -11.795 1.185 3.127 1.00 91.69 193 ARG A C 1
ATOM 1455 O O . ARG A 1 193 ? -12.254 2.282 3.449 1.00 91.69 193 ARG A O 1
ATOM 1462 N N . LYS A 1 194 ? -10.516 1.001 2.812 1.00 94.69 194 LYS A N 1
ATOM 1463 C CA . LYS A 1 194 ? -9.548 2.086 2.621 1.00 94.69 194 LYS A CA 1
ATOM 1464 C C . LYS A 1 194 ? -8.750 1.802 1.360 1.00 94.69 194 LYS A C 1
ATOM 1466 O O . LYS A 1 194 ? -8.262 0.688 1.187 1.00 94.69 194 LYS A O 1
ATOM 1471 N N . CYS A 1 195 ? -8.627 2.786 0.479 1.00 93.75 195 CYS A N 1
ATOM 1472 C CA . CYS A 1 195 ? -8.058 2.580 -0.850 1.00 93.75 195 CYS A CA 1
ATOM 1473 C C . CYS A 1 195 ? -6.947 3.573 -1.150 1.00 93.75 195 CYS A C 1
ATOM 1475 O O . CYS A 1 195 ? -7.011 4.730 -0.729 1.00 93.75 195 CYS A O 1
ATOM 1477 N N . ALA A 1 196 ? -5.945 3.124 -1.894 1.00 94.94 196 ALA A N 1
ATOM 1478 C CA . ALA A 1 196 ? -4.965 3.983 -2.538 1.00 94.94 196 ALA A CA 1
ATOM 1479 C C . ALA A 1 196 ? -5.204 3.942 -4.049 1.00 94.94 196 ALA A C 1
ATOM 1481 O O . ALA A 1 196 ? -5.359 2.869 -4.633 1.00 94.94 196 ALA A O 1
ATOM 1482 N N . LEU A 1 197 ? -5.270 5.122 -4.652 1.00 92.38 197 LEU A N 1
ATOM 1483 C CA . LEU A 1 197 ? -5.611 5.360 -6.047 1.00 92.38 197 LEU A CA 1
ATOM 1484 C C . LEU A 1 197 ? -4.410 6.007 -6.728 1.00 92.38 197 LEU A C 1
ATOM 1486 O O . LEU A 1 197 ? -3.817 6.929 -6.168 1.00 92.38 197 LEU A O 1
ATOM 1490 N N . VAL A 1 198 ? -4.089 5.570 -7.938 1.00 91.94 198 VAL A N 1
ATOM 1491 C CA . VAL A 1 198 ? -3.093 6.195 -8.808 1.00 91.94 198 VAL A CA 1
ATOM 1492 C C . VAL A 1 198 ? -3.760 6.532 -10.129 1.00 91.94 198 VAL A C 1
ATOM 1494 O O . VAL A 1 198 ? -4.350 5.658 -10.758 1.00 91.94 198 VAL A O 1
ATOM 1497 N N . MET A 1 199 ? -3.666 7.792 -1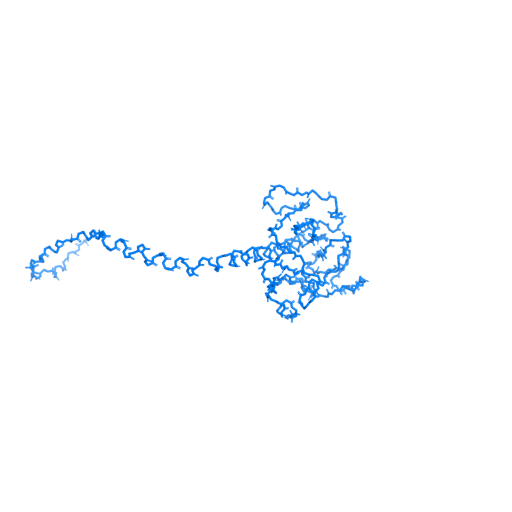0.546 1.00 86.62 199 MET A N 1
ATOM 1498 C CA . MET A 1 199 ? -4.300 8.282 -11.771 1.00 86.62 199 MET A CA 1
ATOM 1499 C C . MET A 1 199 ? -3.262 8.727 -12.800 1.00 86.62 199 MET A C 1
ATOM 1501 O O . MET A 1 199 ? -2.318 9.458 -12.482 1.00 86.62 199 MET A O 1
ATOM 1505 N N . VAL A 1 200 ? -3.470 8.329 -14.052 1.00 81.81 200 VAL A N 1
ATOM 1506 C CA . VAL A 1 200 ? -2.801 8.909 -15.230 1.00 81.81 200 VAL A CA 1
ATOM 1507 C C . VAL A 1 200 ? -3.314 10.329 -15.529 1.00 81.81 200 VAL A C 1
ATOM 1509 O O . VAL A 1 200 ? -4.402 10.693 -15.079 1.00 81.81 200 VAL A O 1
ATOM 1512 N N . PRO A 1 201 ? -2.569 11.148 -16.300 1.00 75.94 201 PRO A N 1
ATOM 1513 C CA . PRO A 1 201 ? -1.229 10.898 -16.854 1.00 75.94 201 PRO A CA 1
ATOM 1514 C C . PRO A 1 201 ? -0.082 11.242 -15.895 1.00 75.94 201 PRO A C 1
ATOM 1516 O O . PRO A 1 201 ? 1.037 10.796 -16.100 1.00 75.94 201 PRO A O 1
ATOM 1519 N N . LEU A 1 202 ? -0.336 11.997 -14.825 1.00 80.00 202 LEU A N 1
ATOM 1520 C CA . LEU A 1 202 ? 0.719 12.508 -13.935 1.00 80.00 202 LEU A CA 1
ATOM 1521 C C . LEU A 1 202 ? 1.167 11.509 -12.849 1.00 80.00 202 LEU A C 1
ATOM 1523 O O . LEU A 1 202 ? 2.117 11.790 -12.116 1.00 80.00 202 LEU A O 1
ATOM 1527 N N . GLY A 1 203 ? 0.480 10.369 -12.713 1.00 83.94 203 GLY A N 1
ATOM 1528 C CA . GLY A 1 203 ? 0.699 9.419 -11.620 1.00 83.94 203 GLY A CA 1
ATOM 1529 C C . GLY A 1 203 ? 0.299 10.012 -10.270 1.00 83.94 203 GLY A C 1
ATOM 1530 O O . GLY A 1 203 ? 1.018 9.852 -9.287 1.00 83.94 203 GLY A O 1
ATOM 1531 N N . ALA A 1 204 ? -0.798 10.771 -10.223 1.00 90.31 204 ALA A N 1
ATOM 1532 C CA . ALA A 1 204 ? -1.260 11.399 -8.991 1.00 90.31 204 ALA A CA 1
ATOM 1533 C C . ALA A 1 204 ? -1.789 10.330 -8.029 1.00 90.31 204 ALA A C 1
ATOM 1535 O O . ALA A 1 204 ? -2.651 9.533 -8.402 1.00 90.31 204 ALA A O 1
ATOM 1536 N N . ILE A 1 205 ? -1.280 10.331 -6.795 1.00 93.38 205 ILE A N 1
ATOM 1537 C CA . ILE A 1 205 ? -1.628 9.343 -5.772 1.00 93.38 205 ILE A CA 1
ATOM 1538 C C . ILE A 1 205 ? -2.611 9.976 -4.789 1.00 93.38 205 ILE A C 1
ATOM 1540 O O . ILE A 1 205 ? -2.307 11.000 -4.178 1.00 93.38 205 ILE A O 1
ATOM 1544 N N . LYS A 1 206 ? -3.785 9.363 -4.630 1.00 92.81 206 LYS A N 1
ATOM 1545 C CA . LYS A 1 206 ? -4.824 9.778 -3.679 1.00 92.81 206 LYS A CA 1
ATOM 1546 C C . LYS A 1 206 ? -5.204 8.619 -2.764 1.00 92.81 206 LYS A C 1
ATOM 1548 O O . LYS A 1 206 ? -5.037 7.451 -3.104 1.00 92.81 206 LYS A O 1
ATOM 1553 N N . THR A 1 207 ? -5.747 8.950 -1.603 1.00 94.50 207 THR A N 1
ATOM 1554 C CA . THR A 1 207 ? -6.324 7.988 -0.661 1.00 94.50 207 THR A CA 1
ATOM 1555 C C . THR A 1 207 ? -7.816 8.244 -0.519 1.00 94.50 207 THR A C 1
ATOM 1557 O O . THR A 1 207 ? -8.235 9.398 -0.481 1.00 94.50 207 THR A O 1
ATOM 1560 N N . ALA A 1 208 ? -8.603 7.177 -0.427 1.00 92.56 208 ALA A N 1
ATOM 1561 C CA . ALA A 1 208 ? -10.057 7.229 -0.319 1.00 92.56 208 ALA A CA 1
ATOM 1562 C C . ALA A 1 208 ? -10.573 6.272 0.764 1.00 92.56 208 ALA A C 1
ATOM 1564 O O . ALA A 1 208 ? -9.882 5.331 1.170 1.00 92.56 208 ALA A O 1
ATOM 1565 N N . GLU A 1 209 ? -11.785 6.522 1.244 1.00 91.00 209 GLU A N 1
ATOM 1566 C CA . GLU A 1 209 ? -12.408 5.796 2.349 1.00 91.00 209 GLU A CA 1
ATOM 1567 C C . GLU A 1 209 ? -13.812 5.317 1.973 1.00 91.00 209 GLU A C 1
ATOM 1569 O O . GLU A 1 209 ? -14.585 6.045 1.364 1.00 91.00 209 GLU A O 1
ATOM 1574 N N . ASP A 1 210 ? -14.169 4.103 2.375 1.00 87.19 210 ASP A N 1
ATOM 1575 C CA . ASP A 1 210 ? -15.460 3.478 2.074 1.00 87.19 210 ASP A CA 1
ATOM 1576 C C . ASP A 1 210 ? -15.654 3.118 0.595 1.00 87.19 210 ASP A C 1
ATOM 1578 O O . ASP A 1 210 ? -14.993 3.620 -0.312 1.00 87.19 210 ASP A O 1
ATOM 1582 N N . ALA A 1 211 ? -16.583 2.194 0.346 1.00 84.12 211 ALA A N 1
ATOM 1583 C CA . ALA A 1 211 ? -16.797 1.615 -0.978 1.00 84.12 211 ALA A CA 1
ATOM 1584 C C . ALA A 1 211 ? -17.099 2.667 -2.053 1.00 84.12 211 ALA A C 1
ATOM 1586 O O . ALA A 1 211 ? -16.539 2.592 -3.141 1.00 84.12 211 ALA A O 1
ATOM 1587 N N . ALA A 1 212 ? -17.951 3.646 -1.734 1.00 85.50 212 ALA A N 1
ATOM 1588 C CA . ALA A 1 212 ? -18.358 4.677 -2.678 1.00 85.50 212 ALA A CA 1
ATOM 1589 C C . ALA A 1 212 ? -17.172 5.555 -3.085 1.00 85.50 212 ALA A C 1
ATOM 1591 O O . ALA A 1 212 ? -16.875 5.636 -4.267 1.00 85.50 212 ALA A O 1
ATOM 1592 N N . THR A 1 213 ? -16.436 6.155 -2.140 1.00 86.38 213 THR A N 1
ATOM 1593 C CA . THR A 1 213 ? -15.340 7.070 -2.518 1.00 86.38 213 THR A CA 1
ATOM 1594 C C . THR A 1 213 ? -14.126 6.341 -3.080 1.00 86.38 213 THR A C 1
ATOM 1596 O O . THR A 1 213 ? -13.399 6.905 -3.890 1.00 86.38 213 THR A O 1
ATOM 1599 N N . CYS A 1 214 ? -13.934 5.071 -2.718 1.00 85.88 214 CYS A N 1
ATOM 1600 C CA . CYS A 1 214 ? -12.988 4.206 -3.407 1.00 85.88 214 CYS A CA 1
ATOM 1601 C C . CYS A 1 214 ? -13.379 3.966 -4.868 1.00 85.88 214 CYS A C 1
ATOM 1603 O O . CYS A 1 214 ? -12.492 3.802 -5.702 1.00 85.88 214 CYS A O 1
ATOM 1605 N N . ASP A 1 215 ? -14.677 3.914 -5.175 1.00 81.56 215 ASP A N 1
ATOM 1606 C CA . ASP A 1 215 ? -15.184 3.731 -6.535 1.00 81.56 215 ASP A CA 1
ATOM 1607 C C . ASP A 1 215 ? -15.219 5.019 -7.356 1.00 81.56 215 ASP A C 1
ATOM 1609 O O . ASP A 1 215 ? -15.111 4.978 -8.580 1.00 81.56 215 ASP A O 1
ATOM 1613 N N . LEU A 1 216 ? -15.308 6.163 -6.677 1.00 67.75 216 LEU A N 1
ATOM 1614 C CA . LEU A 1 216 ? -15.274 7.465 -7.315 1.00 67.75 216 LEU A CA 1
ATOM 1615 C C . LEU A 1 216 ? -13.892 7.733 -7.916 1.00 67.75 216 LEU A C 1
ATOM 1617 O O . LEU A 1 216 ? -12.873 7.799 -7.230 1.00 67.75 216 LEU A O 1
ATOM 1621 N N . ASN A 1 217 ? -13.902 7.933 -9.227 1.00 53.53 217 ASN A N 1
ATOM 1622 C CA . ASN A 1 217 ? -12.895 8.684 -9.954 1.00 53.53 217 ASN A CA 1
ATOM 1623 C C . ASN A 1 217 ? -13.085 10.173 -9.594 1.00 53.53 217 ASN A C 1
ATOM 1625 O O . ASN A 1 217 ? -14.137 10.715 -9.940 1.00 53.53 217 ASN A O 1
ATOM 1629 N N . PRO A 1 218 ? -12.174 10.829 -8.851 1.00 47.12 218 PRO A N 1
ATOM 1630 C CA . PRO A 1 218 ? -12.205 12.281 -8.718 1.00 47.12 218 PRO A CA 1
ATOM 1631 C C . PRO A 1 218 ? -11.729 12.977 -9.995 1.00 47.12 218 PRO A C 1
ATOM 1633 O O . PRO A 1 218 ? -10.803 12.449 -10.650 1.00 47.12 218 PRO A O 1
#

Sequence (218 aa):
MKIPTLLKLCQRNLATASKPHLRQDAGFNMVELVIGMLVIAILSSIAAPGWLAFINNQRLRTSQSSVSGALQLAQSFAKRDKIAWQASFRMQGNLVQWAIHPATTDPTTLPVSTSNSSAPNVWYSLQDNISISTSGTGSTNVNPVSGIYRAIFNRQGCIVDKADAECTDTPTAAGFSPLQRITLQHSQLGPARKCALVMVPLGAIKTAEDAATCDLNP

Foldseek 3Di:
DDDDDDDDDPDDDDPPPDDPPPPPPDDQDPVNVVVVVVVVVVVCVVVVVCVVLVVLVVLQVVLLVVQLVLLVVQLVCQQVVQFKKKWKWADDPQWIKIAIEGLPDDLVPAEADPDPDRDHRHIYTRDGQKDQACDDFLGFQADADVRMRMFMAHNLSATAPHRPDDLPDDHPDPSDDQKGKTKMDGNPNPQWIKIWIFHPDNRDIDIAIGRVRSNDDD